Protein AF-A0A3M1RMJ5-F1 (afdb_monomer_lite)

Foldseek 3Di:
DPDPLVRVVVVVVVVCVVVPPDPVDDDDDPCPDPVNVQVVLVVVLVVVLVVLLVVQLVVCCVVVVDNVLSVLLQVLLVLLVVQQPVLLVVCLVPVLDDDVNHGDRQDLGSLLSVLSSVLSVLLSVLLVQLVVQLVVCVVVVDDSVVSLVVSLVVSVVVLVVVLVVLLVVLVVLCVDSVNVSSSSSNNRSSVRSSVCSSPVSSVVCCVVCVVVRVPVPD

Secondary structure (DSSP, 8-state):
----HHHHHHHHHHHHHHH---TT------S-SHHHHHHHHHHHHHHHHHHHHHHHHHHHHHHHT-SHHHHHHHTHHHHHHHHHHHHHHHHHHHH-PPBTTB-------HHHHHHHHHHHHHHHHHHHHHHHHHHHHHHTT--HHHHHHHHHHHHHHHHHHHHHHHHHHHHHHTTSTTTHHHHHHHHHHHHHHHHHHHHHHHHHHHHHHHHHHSTT--

Sequence (218 aa):
VGISPVNIILKLILSVKKEKPPKNIKVVWNGEGEWKITLDVFRDLGIGFAGALAGIYLLLVIETSSFIMPLIIMISIPFTLIGILPGFFILNLIANKPVSGYDNPVFFSATAMIGMIALSGIVVRNAIILIDFIRNSIKEGKELRIALLESGAVRFRPILLTAGTSLLGNVVITLDPIFSGLAWSIIFGIFASTIFTMLFIPIVFNLIYGEKSVKTEK

Radius of gyration: 23.18 Å; chains: 1; bounding box: 59×32×79 Å

Structure (mmCIF, N/CA/C/O backbone):
data_AF-A0A3M1RMJ5-F1
#
_entry.id   AF-A0A3M1RMJ5-F1
#
loop_
_atom_site.group_PDB
_atom_site.id
_atom_site.type_symbol
_atom_site.label_atom_id
_atom_site.label_alt_id
_atom_site.label_comp_id
_atom_site.label_asym_id
_atom_site.label_entity_id
_atom_site.label_seq_id
_atom_site.pdbx_PDB_ins_code
_atom_site.Cartn_x
_atom_site.Cartn_y
_atom_site.Cartn_z
_atom_site.occupancy
_atom_site.B_iso_or_equiv
_atom_site.auth_seq_id
_atom_site.auth_comp_id
_atom_site.auth_asym_id
_atom_site.auth_atom_id
_atom_site.pdbx_PDB_model_num
ATOM 1 N N . VAL A 1 1 ? 19.860 5.597 -25.281 1.00 40.41 1 VAL A N 1
ATOM 2 C CA . VAL A 1 1 ? 18.672 4.938 -25.884 1.00 40.41 1 VAL A CA 1
ATOM 3 C C . VAL A 1 1 ? 17.676 4.686 -24.762 1.00 40.41 1 VAL A C 1
ATOM 5 O O . VAL A 1 1 ? 17.949 3.836 -23.934 1.00 40.41 1 VAL A O 1
ATOM 8 N N . GLY A 1 2 ? 16.599 5.474 -24.678 1.00 53.34 2 GLY A N 1
ATOM 9 C CA . GLY A 1 2 ? 15.579 5.398 -23.611 1.00 53.34 2 GLY A CA 1
ATOM 10 C C . GLY A 1 2 ? 14.203 4.947 -24.116 1.00 53.34 2 GLY A C 1
ATOM 11 O O . GLY A 1 2 ? 13.179 5.230 -23.504 1.00 53.34 2 GLY A O 1
ATOM 12 N N . ILE A 1 3 ? 14.158 4.303 -25.285 1.00 60.19 3 ILE A N 1
ATOM 13 C CA . ILE A 1 3 ? 12.909 3.848 -25.897 1.00 60.19 3 ILE A CA 1
ATOM 14 C C . ILE A 1 3 ? 12.606 2.458 -25.338 1.00 60.19 3 ILE A C 1
ATOM 16 O O . ILE A 1 3 ? 13.437 1.560 -25.461 1.00 60.19 3 ILE A O 1
ATOM 20 N N . SER A 1 4 ? 11.430 2.278 -24.731 1.00 65.75 4 SER A N 1
ATOM 21 C CA . SER A 1 4 ? 11.026 0.975 -24.196 1.00 65.75 4 SER A CA 1
ATOM 22 C C . SER A 1 4 ? 11.034 -0.099 -25.300 1.00 65.75 4 SER A C 1
ATOM 24 O O . SER A 1 4 ? 10.686 0.205 -26.450 1.00 65.75 4 SER A O 1
ATOM 26 N N . PRO A 1 5 ? 11.377 -1.365 -24.983 1.00 66.06 5 PRO A N 1
ATOM 27 C CA . PRO A 1 5 ? 11.366 -2.463 -25.957 1.00 66.06 5 PRO A CA 1
ATOM 28 C C . PRO A 1 5 ? 10.036 -2.571 -26.716 1.00 66.06 5 PRO A C 1
ATOM 30 O O . PRO A 1 5 ? 10.013 -2.829 -27.918 1.00 66.06 5 PRO A O 1
ATOM 33 N N . VAL A 1 6 ? 8.933 -2.264 -26.026 1.00 67.81 6 VAL A N 1
ATOM 34 C CA . VAL A 1 6 ? 7.570 -2.193 -26.572 1.00 67.81 6 VAL A CA 1
ATOM 35 C C . V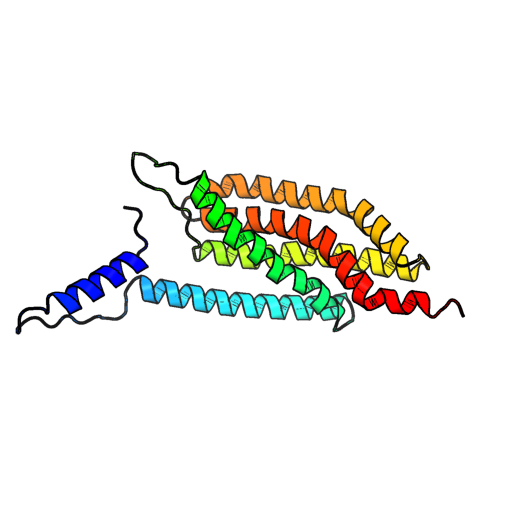AL A 1 6 ? 7.487 -1.243 -27.761 1.00 67.81 6 VAL A C 1
ATOM 37 O O . VAL A 1 6 ? 7.017 -1.615 -28.836 1.00 67.81 6 VAL A O 1
ATOM 40 N N . ASN A 1 7 ? 7.981 -0.019 -27.584 1.00 70.75 7 ASN A N 1
ATOM 41 C CA . ASN A 1 7 ? 7.897 1.029 -28.592 1.00 70.75 7 ASN A CA 1
ATOM 42 C C . ASN A 1 7 ? 8.772 0.703 -29.807 1.00 70.75 7 ASN A C 1
ATOM 44 O O . ASN A 1 7 ? 8.387 1.010 -30.935 1.00 70.75 7 ASN A O 1
ATOM 48 N N . ILE A 1 8 ? 9.919 0.047 -29.600 1.00 75.69 8 ILE A N 1
ATOM 49 C CA . ILE A 1 8 ? 10.798 -0.394 -30.691 1.00 75.69 8 ILE A CA 1
ATOM 50 C C . ILE A 1 8 ? 10.123 -1.502 -31.498 1.00 75.69 8 ILE A C 1
ATOM 52 O O . ILE A 1 8 ? 10.036 -1.386 -32.718 1.00 75.69 8 ILE A O 1
ATOM 56 N N . ILE A 1 9 ? 9.600 -2.536 -30.835 1.00 74.38 9 ILE A N 1
ATOM 57 C CA . ILE A 1 9 ? 8.933 -3.665 -31.498 1.00 74.38 9 ILE A CA 1
ATOM 58 C C . ILE A 1 9 ? 7.708 -3.182 -32.275 1.00 74.38 9 ILE A C 1
ATOM 60 O O . ILE A 1 9 ? 7.548 -3.532 -33.444 1.00 74.38 9 ILE A O 1
ATOM 64 N N . LEU A 1 10 ? 6.885 -2.315 -31.677 1.00 75.81 10 LEU A N 1
ATOM 65 C CA . LEU A 1 10 ? 5.719 -1.740 -32.346 1.00 75.81 10 LEU A CA 1
ATOM 66 C C . LEU A 1 10 ? 6.130 -0.944 -33.592 1.00 75.81 10 LEU A C 1
ATOM 68 O O . LEU A 1 10 ? 5.548 -1.119 -34.663 1.00 75.81 10 LEU A O 1
ATOM 72 N N . LYS A 1 11 ? 7.170 -0.108 -33.477 1.00 78.62 11 LYS A N 1
ATOM 73 C CA . LYS A 1 11 ? 7.697 0.678 -34.597 1.00 78.62 11 LYS A CA 1
ATOM 74 C C . LYS A 1 11 ? 8.234 -0.226 -35.708 1.00 78.62 11 LYS A C 1
ATOM 76 O O . LYS A 1 11 ? 7.976 0.045 -36.874 1.00 78.62 11 LYS A O 1
ATOM 81 N N . LEU A 1 12 ? 8.909 -1.319 -35.360 1.00 76.81 12 LEU A N 1
ATOM 82 C CA . LEU A 1 12 ? 9.485 -2.271 -36.312 1.00 76.81 12 LEU A CA 1
ATOM 83 C C . LEU A 1 12 ? 8.394 -3.070 -37.046 1.00 76.81 12 LEU A C 1
ATOM 85 O O . LEU A 1 12 ? 8.441 -3.182 -38.270 1.00 76.81 12 LEU A O 1
ATOM 89 N N . ILE A 1 13 ? 7.354 -3.525 -36.337 1.00 77.19 13 ILE A N 1
ATOM 90 C CA . ILE A 1 13 ? 6.167 -4.162 -36.935 1.00 77.19 13 ILE A CA 1
ATOM 91 C C . ILE A 1 13 ? 5.464 -3.200 -37.900 1.00 77.19 13 ILE A C 1
ATOM 93 O O . ILE A 1 13 ? 5.114 -3.583 -39.020 1.00 77.19 13 ILE A O 1
ATOM 97 N N . LEU A 1 14 ? 5.263 -1.947 -37.484 1.00 78.06 14 LEU A N 1
ATOM 98 C CA . LEU A 1 14 ? 4.610 -0.929 -38.305 1.00 78.06 14 LEU A CA 1
ATOM 99 C C . LEU A 1 14 ? 5.429 -0.594 -39.557 1.00 78.06 14 LEU A C 1
ATOM 101 O O . LEU A 1 14 ? 4.853 -0.507 -40.642 1.00 78.06 14 LEU A O 1
ATOM 105 N N . SER A 1 15 ? 6.752 -0.470 -39.437 1.00 76.69 15 SER A N 1
ATOM 106 C CA . SER A 1 15 ? 7.643 -0.229 -40.577 1.00 76.69 15 SER A CA 1
ATOM 107 C C . SER A 1 15 ? 7.631 -1.390 -41.573 1.00 76.69 15 SER A C 1
ATOM 109 O O . SER A 1 15 ? 7.434 -1.162 -42.763 1.00 76.69 15 SER A O 1
ATOM 111 N N . VAL A 1 16 ? 7.726 -2.641 -41.106 1.00 78.81 16 VAL A N 1
ATOM 112 C CA . VAL A 1 16 ? 7.674 -3.835 -41.975 1.00 78.81 16 VAL A CA 1
ATOM 113 C C . VAL A 1 16 ? 6.323 -3.954 -42.692 1.00 78.81 16 VAL A C 1
ATOM 115 O O . VAL A 1 16 ? 6.268 -4.309 -43.871 1.00 78.81 16 VAL A O 1
ATOM 118 N N . LYS A 1 17 ? 5.220 -3.616 -42.012 1.00 76.50 17 LYS A N 1
ATOM 119 C CA . LYS A 1 17 ? 3.877 -3.609 -42.614 1.00 76.50 17 LYS A CA 1
ATOM 120 C C . LYS A 1 17 ? 3.719 -2.508 -43.670 1.00 76.50 17 LYS A C 1
ATOM 122 O O . LYS A 1 17 ? 2.974 -2.703 -44.631 1.00 76.50 17 LYS A O 1
ATOM 127 N N . LYS A 1 18 ? 4.399 -1.372 -43.491 1.00 79.44 18 LYS A N 1
ATOM 128 C CA . LYS A 1 18 ? 4.322 -0.206 -44.379 1.00 79.44 18 LYS A CA 1
ATOM 129 C C . LYS A 1 18 ? 5.196 -0.353 -45.624 1.00 79.44 18 LYS A C 1
ATOM 131 O O . LYS A 1 18 ? 4.719 -0.058 -46.713 1.00 79.44 18 LYS A O 1
ATOM 136 N N . GLU A 1 19 ? 6.430 -0.831 -45.480 1.00 77.94 19 GLU A N 1
ATOM 137 C CA . GLU A 1 19 ? 7.378 -0.920 -46.600 1.00 77.94 19 GLU A CA 1
ATOM 138 C C . GLU A 1 19 ? 7.245 -2.204 -47.425 1.00 77.94 19 GLU A C 1
ATOM 140 O O . GLU A 1 19 ? 7.722 -2.212 -48.550 1.00 77.94 19 GLU A O 1
ATOM 145 N N . LYS A 1 20 ? 6.531 -3.227 -46.916 1.00 69.69 20 LYS A N 1
ATOM 146 C CA . LYS A 1 20 ? 6.339 -4.570 -47.505 1.00 69.69 20 LYS A CA 1
ATOM 147 C C . LYS A 1 20 ? 7.656 -5.187 -48.016 1.00 69.69 20 LYS A C 1
ATOM 149 O O . LYS A 1 20 ? 8.159 -4.790 -49.063 1.00 69.69 20 LYS A O 1
ATOM 154 N N . PRO A 1 21 ? 8.197 -6.219 -47.345 1.00 73.00 21 PRO A N 1
ATOM 155 C CA . PRO A 1 21 ? 9.466 -6.809 -47.758 1.00 73.00 21 PRO A CA 1
ATOM 156 C C . PRO A 1 21 ? 9.419 -7.277 -49.227 1.00 73.00 21 PRO A C 1
ATOM 158 O O . PRO A 1 21 ? 8.355 -7.690 -49.709 1.00 73.00 21 PRO A O 1
ATOM 161 N N . PRO A 1 22 ? 10.550 -7.207 -49.957 1.00 79.25 22 PRO A N 1
ATOM 162 C CA . PRO A 1 22 ? 10.617 -7.648 -51.347 1.00 79.25 22 PRO A CA 1
ATOM 163 C C . PRO A 1 22 ? 10.136 -9.099 -51.463 1.00 79.25 22 PRO A C 1
ATOM 165 O O . PRO A 1 22 ? 10.335 -9.894 -50.548 1.00 79.25 22 PRO A O 1
ATOM 168 N N . LYS A 1 23 ? 9.508 -9.454 -52.594 1.00 73.88 23 LYS A N 1
ATOM 169 C CA . LYS A 1 23 ? 8.722 -10.698 -52.775 1.00 73.88 23 LYS A CA 1
ATOM 170 C C . LYS A 1 23 ? 9.446 -12.011 -52.409 1.00 73.88 23 LYS A C 1
ATOM 172 O O . LYS A 1 23 ? 8.770 -13.006 -52.167 1.00 73.88 23 LYS A O 1
ATOM 177 N N . ASN A 1 24 ? 10.779 -12.007 -52.326 1.00 80.94 24 ASN A N 1
ATOM 178 C CA . ASN A 1 24 ? 11.602 -13.167 -51.967 1.00 80.94 24 ASN A CA 1
ATOM 179 C C . ASN A 1 24 ? 11.980 -13.248 -50.474 1.00 80.94 24 ASN A C 1
ATOM 181 O O . ASN A 1 24 ? 12.615 -14.217 -50.070 1.00 80.94 24 ASN A O 1
ATOM 185 N N . ILE A 1 25 ? 11.606 -12.267 -49.646 1.00 77.62 25 ILE A N 1
ATOM 186 C CA . ILE A 1 25 ? 11.903 -12.241 -48.209 1.00 77.62 25 ILE A CA 1
ATOM 187 C C . ILE A 1 25 ? 10.600 -12.402 -47.426 1.00 77.62 25 ILE A C 1
ATOM 189 O O . ILE A 1 25 ? 9.711 -11.551 -47.475 1.00 77.62 25 ILE A O 1
ATOM 193 N N . LYS A 1 26 ? 10.498 -13.489 -46.657 1.00 72.75 26 LYS A N 1
ATOM 194 C CA . LYS A 1 26 ? 9.438 -13.675 -45.661 1.00 72.75 26 LYS A CA 1
ATOM 195 C C . LYS A 1 26 ? 9.975 -13.281 -44.291 1.00 72.75 26 LYS A C 1
ATOM 197 O O . LYS A 1 26 ? 10.908 -13.897 -43.791 1.00 72.75 26 LYS A O 1
ATOM 202 N N . VAL A 1 27 ? 9.365 -12.269 -43.683 1.00 73.56 27 VAL A N 1
ATOM 203 C CA . VAL A 1 27 ? 9.623 -11.920 -42.283 1.00 73.56 27 VAL A CA 1
ATOM 204 C C . VAL A 1 27 ? 8.805 -12.867 -41.413 1.00 73.56 27 VAL A C 1
ATOM 206 O O . VAL A 1 27 ? 7.575 -12.839 -41.457 1.00 73.56 27 VAL A O 1
ATOM 209 N N . VAL A 1 28 ? 9.488 -13.718 -40.650 1.00 72.06 28 VAL A N 1
ATOM 210 C CA . VAL A 1 28 ? 8.864 -14.624 -39.683 1.00 72.06 28 VAL A CA 1
ATOM 211 C C . VAL A 1 28 ? 9.110 -14.063 -38.288 1.00 72.06 28 VAL A C 1
ATOM 213 O O . VAL A 1 28 ? 10.250 -13.865 -37.875 1.00 72.06 28 VAL A O 1
ATOM 216 N N . TRP A 1 29 ? 8.028 -13.767 -37.574 1.00 70.94 29 TRP A N 1
ATOM 217 C CA . TRP A 1 29 ? 8.091 -13.348 -36.179 1.00 70.94 29 TRP A CA 1
ATOM 218 C C . TRP A 1 29 ? 8.070 -14.599 -35.307 1.00 70.94 29 TRP A C 1
ATOM 220 O O . TRP A 1 29 ? 7.007 -15.167 -35.076 1.00 70.94 29 TRP A O 1
ATOM 230 N N . ASN A 1 30 ? 9.232 -15.030 -34.815 1.00 65.19 30 ASN A N 1
ATOM 231 C CA . ASN A 1 30 ? 9.359 -16.280 -34.051 1.00 65.19 30 ASN A CA 1
ATOM 232 C C . ASN A 1 30 ? 8.731 -16.223 -32.642 1.00 65.19 30 ASN A C 1
ATOM 234 O O . ASN A 1 30 ? 8.795 -17.193 -31.900 1.00 65.19 30 ASN A O 1
ATOM 238 N N . GLY A 1 31 ? 8.108 -15.106 -32.247 1.00 58.91 31 GLY A N 1
ATOM 239 C CA . GLY A 1 31 ? 7.361 -14.996 -30.988 1.00 58.91 31 GLY A CA 1
ATOM 240 C C . GLY A 1 31 ? 8.209 -14.962 -29.708 1.00 58.91 31 GLY A C 1
ATOM 241 O O . GLY A 1 31 ? 7.664 -14.654 -28.658 1.00 58.91 31 GLY A O 1
ATOM 242 N N . GLU A 1 32 ? 9.518 -15.195 -29.781 1.00 60.03 32 GLU A N 1
ATOM 243 C CA . GLU A 1 32 ? 10.479 -15.181 -28.658 1.00 60.03 32 GLU A CA 1
ATOM 244 C C . GLU A 1 32 ? 11.028 -13.782 -28.323 1.00 60.03 32 GLU A C 1
ATOM 246 O O . GLU A 1 32 ? 12.072 -13.637 -27.697 1.00 60.03 32 GLU A O 1
ATOM 251 N N . GLY A 1 33 ? 10.358 -12.719 -28.768 1.00 70.12 33 GLY A N 1
ATOM 252 C CA . GLY A 1 33 ? 10.818 -11.363 -28.475 1.00 70.12 33 GLY A CA 1
ATOM 253 C C . GLY A 1 33 ? 10.759 -11.048 -26.976 1.00 70.12 33 GLY A C 1
ATOM 254 O O . GLY A 1 33 ? 9.836 -11.486 -26.287 1.00 70.12 33 GLY A O 1
ATOM 255 N N . GLU A 1 34 ? 11.666 -10.183 -26.514 1.00 71.00 34 GLU A N 1
ATOM 256 C CA . GLU A 1 34 ? 11.702 -9.579 -25.164 1.00 71.00 34 GLU A CA 1
ATOM 257 C C . GLU A 1 34 ? 10.320 -9.110 -24.662 1.00 71.00 34 GLU A C 1
ATOM 259 O O . GLU A 1 34 ? 10.017 -9.141 -23.470 1.00 71.00 34 GLU A O 1
ATOM 264 N N . TRP A 1 35 ? 9.434 -8.716 -25.583 1.00 71.50 35 TRP A N 1
ATOM 265 C CA . TRP A 1 35 ? 8.045 -8.360 -25.294 1.00 71.50 35 TRP A CA 1
ATOM 266 C C . TRP A 1 35 ? 7.201 -9.511 -24.742 1.00 71.50 35 TRP A C 1
ATOM 268 O O . TRP A 1 35 ? 6.494 -9.316 -23.757 1.00 71.50 35 TRP A O 1
ATOM 278 N N . LYS 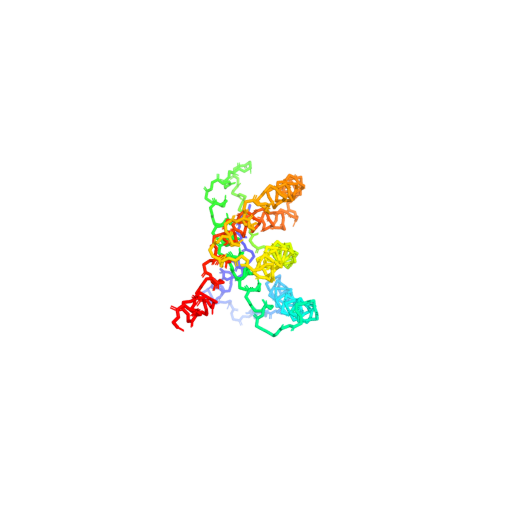A 1 36 ? 7.257 -10.702 -25.354 1.00 78.38 36 LYS A N 1
ATOM 279 C CA . LYS A 1 36 ? 6.484 -11.858 -24.885 1.00 78.38 36 LYS A CA 1
ATOM 280 C C . LYS A 1 36 ? 6.971 -12.284 -23.503 1.00 78.38 36 LYS A C 1
ATOM 282 O O . LYS A 1 36 ? 6.148 -12.472 -22.618 1.00 78.38 36 LYS A O 1
ATOM 287 N N . ILE A 1 37 ? 8.291 -12.327 -23.312 1.00 81.69 37 ILE A N 1
ATOM 288 C CA . ILE A 1 37 ? 8.921 -12.631 -22.021 1.00 81.69 37 ILE A CA 1
ATOM 289 C C . ILE A 1 37 ? 8.458 -11.628 -20.958 1.00 81.69 37 ILE A C 1
ATOM 291 O O . ILE A 1 37 ? 8.020 -12.026 -19.885 1.00 81.69 37 ILE A O 1
ATOM 295 N N . THR A 1 38 ? 8.474 -10.329 -21.274 1.00 81.00 38 THR A N 1
ATOM 296 C CA . THR A 1 38 ? 7.980 -9.289 -20.359 1.00 81.00 38 THR A CA 1
ATOM 297 C C . THR A 1 38 ? 6.506 -9.507 -20.010 1.00 81.00 38 THR A C 1
ATOM 299 O O . THR A 1 38 ? 6.148 -9.472 -18.837 1.00 81.00 38 THR A O 1
ATOM 302 N N . LEU A 1 39 ? 5.642 -9.761 -20.996 1.00 83.38 39 LEU A N 1
ATOM 303 C CA . LEU A 1 39 ? 4.218 -10.003 -20.746 1.00 83.38 39 LEU A CA 1
ATOM 304 C C . LEU A 1 39 ? 3.966 -11.262 -19.912 1.00 83.38 39 LEU A C 1
ATOM 306 O O . LEU A 1 39 ? 3.127 -11.224 -19.015 1.00 83.38 39 LEU A O 1
ATOM 310 N N . ASP A 1 40 ? 4.681 -12.352 -20.189 1.00 88.12 40 ASP A N 1
ATOM 311 C CA . ASP A 1 40 ? 4.568 -13.597 -19.431 1.00 88.12 40 ASP A CA 1
ATOM 312 C C . ASP A 1 40 ? 5.001 -13.372 -17.972 1.00 88.12 40 ASP A C 1
ATOM 314 O O . ASP A 1 40 ? 4.247 -13.704 -17.061 1.00 88.12 40 ASP A O 1
ATOM 318 N N . VAL A 1 41 ? 6.122 -12.680 -17.733 1.00 89.50 41 VAL A N 1
ATOM 319 C CA . VAL A 1 41 ? 6.573 -12.321 -16.375 1.00 89.50 41 VAL A CA 1
ATOM 320 C C . VAL A 1 41 ? 5.549 -11.445 -15.650 1.00 89.50 41 VAL A C 1
ATOM 322 O O . VAL A 1 41 ? 5.232 -11.698 -14.489 1.00 89.50 41 VAL A O 1
ATOM 325 N N . PHE A 1 42 ? 4.995 -10.426 -16.309 1.00 88.06 42 PHE A N 1
ATOM 326 C CA . PHE A 1 42 ? 3.972 -9.564 -15.706 1.00 88.06 42 PHE A CA 1
ATOM 327 C C . PHE A 1 42 ? 2.685 -10.332 -15.388 1.00 88.06 42 PHE A C 1
ATOM 329 O O . PHE A 1 42 ? 2.088 -10.115 -14.332 1.00 88.06 42 PHE A O 1
ATOM 336 N N . ARG A 1 43 ? 2.258 -11.242 -16.271 1.00 91.88 43 ARG A N 1
ATOM 337 C CA . ARG A 1 43 ? 1.103 -12.115 -16.030 1.00 91.88 43 ARG A CA 1
ATOM 338 C C . ARG A 1 43 ? 1.354 -13.006 -14.821 1.00 91.88 43 ARG A C 1
ATOM 340 O O . ARG A 1 43 ? 0.508 -13.067 -13.933 1.00 91.88 43 ARG A O 1
ATOM 347 N N . ASP A 1 44 ? 2.504 -13.662 -14.774 1.00 94.00 44 ASP A N 1
ATOM 348 C CA . ASP A 1 44 ? 2.833 -14.618 -13.722 1.00 94.00 44 ASP A CA 1
ATOM 349 C C . ASP A 1 44 ? 2.984 -13.906 -12.364 1.00 94.00 44 ASP A C 1
ATOM 351 O O . ASP A 1 44 ? 2.464 -14.382 -11.354 1.00 94.00 44 ASP A O 1
ATOM 355 N N . LEU A 1 45 ? 3.566 -12.699 -12.338 1.00 93.81 45 LEU A N 1
ATOM 356 C CA . LEU A 1 45 ? 3.583 -11.830 -11.154 1.00 93.81 45 LEU A CA 1
ATOM 357 C C . LEU A 1 45 ? 2.184 -11.344 -10.760 1.00 93.81 45 LEU A C 1
ATOM 359 O O . LEU A 1 45 ? 1.890 -11.245 -9.572 1.00 93.81 45 LEU A O 1
ATOM 363 N N . GLY A 1 46 ? 1.309 -11.058 -11.725 1.00 92.44 46 GLY A N 1
ATOM 364 C CA . GLY A 1 46 ? -0.085 -10.689 -11.468 1.00 92.44 46 GLY A CA 1
ATOM 365 C C . GLY A 1 46 ? -0.883 -11.829 -10.829 1.00 92.44 46 GLY A C 1
ATOM 366 O O . GLY A 1 46 ? -1.612 -11.610 -9.861 1.00 92.44 46 GLY A O 1
ATOM 367 N N . ILE A 1 47 ? -0.693 -13.059 -11.311 1.00 95.50 47 ILE A N 1
ATOM 368 C CA . ILE A 1 47 ? -1.266 -14.269 -10.704 1.00 95.50 47 ILE A CA 1
ATOM 369 C C . ILE A 1 47 ? -0.679 -14.479 -9.303 1.00 95.50 47 ILE A C 1
ATOM 371 O O . ILE A 1 47 ? -1.422 -14.736 -8.356 1.00 95.50 47 ILE A O 1
ATOM 375 N N . GLY A 1 48 ? 0.635 -14.297 -9.146 1.00 95.38 48 GLY A N 1
ATOM 376 C CA . GLY A 1 48 ? 1.305 -14.340 -7.848 1.00 95.38 48 GLY A CA 1
ATOM 377 C C . GLY A 1 48 ? 0.747 -13.311 -6.862 1.00 95.38 48 GLY A C 1
ATOM 378 O O . GLY A 1 48 ? 0.493 -13.641 -5.706 1.00 95.38 48 GLY A O 1
ATOM 379 N N . PHE A 1 49 ? 0.470 -12.087 -7.319 1.00 94.19 49 PHE A N 1
ATOM 380 C CA . PHE A 1 49 ? -0.162 -11.049 -6.509 1.00 94.19 49 PHE A CA 1
ATOM 381 C C . PHE A 1 49 ? -1.578 -11.443 -6.085 1.00 94.19 49 PHE A C 1
ATOM 383 O O . PHE A 1 49 ? -1.913 -11.308 -4.912 1.00 94.19 49 PHE A O 1
ATOM 390 N N . ALA A 1 50 ? -2.391 -12.000 -6.987 1.00 95.25 50 ALA A N 1
ATOM 391 C CA . ALA A 1 50 ? -3.714 -12.516 -6.634 1.00 95.25 50 ALA A CA 1
ATOM 392 C C . ALA A 1 50 ? -3.633 -13.642 -5.584 1.00 95.25 50 ALA A C 1
ATOM 394 O O . ALA A 1 50 ? -4.400 -13.646 -4.621 1.00 95.25 50 ALA A O 1
ATOM 395 N N . GLY A 1 51 ? -2.659 -14.549 -5.720 1.00 96.44 51 GLY A N 1
ATOM 396 C CA . GLY A 1 51 ? -2.369 -15.578 -4.719 1.00 96.44 51 GLY A CA 1
ATOM 397 C C . GLY A 1 51 ? -1.959 -14.989 -3.365 1.00 96.44 51 GLY A C 1
ATOM 398 O O . GLY A 1 51 ? -2.461 -15.421 -2.328 1.00 96.44 51 GLY A O 1
ATOM 399 N N . ALA A 1 52 ? -1.115 -13.953 -3.361 1.00 94.75 52 ALA A N 1
ATOM 400 C CA . ALA A 1 52 ? -0.724 -13.240 -2.147 1.00 94.75 52 ALA A CA 1
ATOM 401 C C . ALA A 1 52 ? -1.924 -12.557 -1.471 1.00 94.75 52 ALA A C 1
ATOM 403 O O . ALA A 1 52 ? -2.081 -12.667 -0.257 1.00 94.75 52 ALA A O 1
ATOM 404 N N . LEU A 1 53 ? -2.810 -11.913 -2.240 1.00 94.62 53 LEU A N 1
ATOM 405 C CA . LEU A 1 53 ? -4.042 -11.312 -1.721 1.00 94.62 53 LEU A CA 1
ATOM 406 C C . LEU A 1 53 ? -4.970 -12.356 -1.095 1.00 94.62 53 LEU A C 1
ATOM 408 O O . LEU A 1 53 ? -5.523 -12.109 -0.025 1.00 94.62 53 LEU A O 1
ATOM 412 N N . ALA A 1 54 ? -5.115 -13.523 -1.726 1.00 95.88 54 ALA A N 1
ATOM 413 C CA . ALA A 1 54 ? -5.892 -14.627 -1.172 1.00 95.88 54 ALA A CA 1
ATOM 414 C C . ALA A 1 54 ? -5.276 -15.152 0.136 1.00 95.88 54 ALA A C 1
ATOM 416 O O . ALA A 1 54 ? -5.988 -15.335 1.122 1.00 95.88 54 ALA A O 1
ATOM 417 N N . GLY A 1 55 ? -3.952 -15.328 0.181 1.00 95.69 55 GLY A N 1
ATOM 418 C CA . GLY A 1 55 ? -3.238 -15.728 1.396 1.00 95.69 55 GLY A CA 1
ATOM 419 C C . GLY A 1 55 ? -3.401 -14.715 2.532 1.00 95.69 55 GLY A C 1
ATOM 420 O O . GLY A 1 55 ? -3.731 -15.093 3.654 1.00 95.69 55 GLY A O 1
ATOM 421 N N . ILE A 1 56 ? -3.250 -13.422 2.233 1.00 94.88 56 ILE A N 1
ATOM 422 C CA . ILE A 1 56 ? -3.489 -12.332 3.186 1.00 94.88 56 ILE A CA 1
ATOM 423 C C . ILE A 1 56 ? -4.933 -12.367 3.694 1.00 94.88 56 ILE A C 1
ATOM 425 O O . ILE A 1 56 ? -5.146 -12.288 4.901 1.00 94.88 56 ILE A O 1
ATOM 429 N N . TYR A 1 57 ? -5.921 -12.516 2.808 1.00 95.06 57 TYR A N 1
ATOM 430 C CA . TYR A 1 57 ? -7.327 -12.603 3.200 1.00 95.06 57 TYR A CA 1
ATOM 431 C C . TYR A 1 57 ? -7.568 -13.749 4.186 1.00 95.06 57 TYR A C 1
ATOM 433 O O . TYR A 1 57 ? -8.160 -13.528 5.238 1.00 95.06 57 TYR A O 1
ATOM 441 N N . LEU A 1 58 ? -7.065 -14.952 3.888 1.00 95.81 58 LEU A N 1
ATOM 442 C CA . LEU A 1 58 ? -7.214 -16.117 4.764 1.00 95.81 58 LEU A CA 1
ATOM 443 C C . LEU A 1 58 ? -6.579 -15.886 6.139 1.00 95.81 58 LEU A C 1
ATOM 445 O O . LEU A 1 58 ? -7.216 -16.154 7.156 1.00 95.81 58 LEU A O 1
ATOM 449 N N . LEU A 1 59 ? -5.361 -15.337 6.179 1.00 95.00 59 LEU A N 1
ATOM 450 C CA . LEU A 1 59 ? -4.694 -14.998 7.438 1.00 95.00 59 LEU A CA 1
ATOM 451 C C . LEU A 1 59 ? -5.502 -13.976 8.247 1.00 95.00 59 LEU A C 1
ATOM 453 O O . LEU A 1 59 ? -5.678 -14.141 9.450 1.00 95.00 59 LEU A O 1
ATOM 457 N N . LEU A 1 60 ? -6.044 -12.950 7.589 1.00 94.31 60 LEU A N 1
ATOM 458 C CA . LEU A 1 60 ? -6.864 -11.932 8.242 1.00 94.31 60 LEU A CA 1
ATOM 459 C C . LEU A 1 60 ? -8.203 -12.481 8.742 1.00 94.31 60 LEU A C 1
ATOM 461 O O . LEU A 1 60 ? -8.676 -12.041 9.788 1.00 94.31 60 LEU A O 1
ATOM 465 N N . VAL A 1 61 ? -8.835 -13.413 8.023 1.00 94.69 61 VAL A N 1
ATOM 466 C CA . VAL A 1 61 ? -10.069 -14.073 8.484 1.00 94.69 61 VAL A CA 1
ATOM 467 C C . VAL A 1 61 ? -9.802 -14.831 9.783 1.00 94.69 61 VAL A C 1
ATOM 469 O O . VAL A 1 61 ? -10.588 -14.709 10.723 1.00 94.69 61 VAL A O 1
ATOM 472 N N . ILE A 1 62 ? -8.683 -15.561 9.850 1.00 94.12 62 ILE A N 1
ATOM 473 C CA . ILE A 1 62 ? -8.265 -16.302 11.047 1.00 94.12 62 ILE A CA 1
ATOM 474 C C . ILE A 1 62 ? -7.996 -15.333 12.204 1.00 94.12 62 ILE A C 1
ATOM 476 O O . ILE A 1 62 ? -8.554 -15.503 13.285 1.00 94.12 62 ILE A O 1
ATOM 480 N N . GLU A 1 63 ? -7.214 -14.280 11.960 1.00 90.62 63 GLU A N 1
ATOM 481 C CA . GLU A 1 63 ? -6.823 -13.306 12.985 1.00 90.62 63 GLU A CA 1
ATOM 482 C C . GLU A 1 63 ? -8.022 -12.509 13.521 1.00 90.62 63 GLU A C 1
ATOM 484 O O . GLU A 1 63 ? -8.253 -12.400 14.723 1.00 90.62 63 GLU A O 1
ATOM 489 N N . THR A 1 64 ? -8.842 -11.959 12.624 1.00 87.69 64 THR A N 1
ATOM 490 C CA . THR A 1 64 ? -9.941 -11.065 13.016 1.00 87.69 64 THR A CA 1
ATOM 491 C C . THR A 1 64 ? -11.203 -11.811 13.453 1.00 87.69 64 THR A C 1
ATOM 493 O O . THR A 1 64 ? -12.106 -11.175 14.020 1.00 87.69 64 THR A O 1
ATOM 496 N N . SER A 1 65 ? -11.266 -13.129 13.206 1.00 89.00 65 SER A N 1
ATOM 497 C CA . SER A 1 65 ? -12.440 -13.994 13.397 1.00 89.00 65 SER A CA 1
ATOM 498 C C . SER A 1 65 ? -13.706 -13.430 12.730 1.00 89.00 65 SER A C 1
ATOM 500 O O . SER A 1 65 ? -14.807 -13.496 13.276 1.00 89.00 65 SER A O 1
ATOM 502 N N . SER A 1 66 ? -13.550 -12.795 11.565 1.00 88.25 66 SER A N 1
ATOM 503 C CA . SER A 1 66 ? -14.622 -12.127 10.820 1.00 88.25 66 SER A CA 1
ATOM 504 C C . SER A 1 66 ? -14.336 -12.162 9.321 1.00 88.25 66 SER A C 1
ATOM 506 O O . SER A 1 66 ? -13.189 -12.060 8.906 1.00 88.25 66 SER A O 1
ATOM 508 N N . PHE A 1 67 ? -15.381 -12.257 8.495 1.00 89.19 67 PHE A N 1
ATOM 509 C CA . PHE A 1 67 ? -15.255 -12.230 7.030 1.00 89.19 67 PHE A CA 1
ATOM 510 C C . PHE A 1 67 ? -15.286 -10.813 6.442 1.00 89.19 67 PHE A C 1
ATOM 512 O O . PHE A 1 67 ? -14.764 -10.586 5.352 1.00 89.19 67 PHE A O 1
ATOM 519 N N . ILE A 1 68 ? -15.875 -9.852 7.164 1.00 88.56 68 ILE A N 1
ATOM 520 C CA . ILE A 1 68 ? -16.029 -8.460 6.707 1.00 88.56 68 ILE A CA 1
ATOM 521 C C . ILE A 1 68 ? -14.793 -7.633 7.071 1.00 88.56 68 ILE A C 1
ATOM 523 O O . ILE A 1 68 ? -14.352 -6.794 6.288 1.00 88.56 68 ILE A O 1
ATOM 527 N N . MET A 1 69 ? -14.200 -7.884 8.242 1.00 87.06 69 MET A N 1
ATOM 528 C CA . MET A 1 69 ? -13.035 -7.126 8.710 1.00 87.06 69 MET A CA 1
ATOM 529 C C . MET A 1 69 ? -11.830 -7.199 7.763 1.00 87.06 69 MET A C 1
ATOM 531 O O . MET A 1 69 ? -11.266 -6.149 7.448 1.00 87.06 69 MET A O 1
ATOM 535 N N . PRO A 1 70 ? -11.466 -8.387 7.248 1.00 90.69 70 PRO A N 1
ATOM 536 C CA . PRO A 1 70 ? -10.402 -8.533 6.265 1.00 90.69 70 PRO A CA 1
ATOM 537 C C . PRO A 1 70 ? -10.646 -7.704 5.008 1.00 90.69 70 PRO A C 1
ATOM 539 O O . PRO A 1 70 ? -9.720 -7.077 4.506 1.00 90.69 70 PRO A O 1
ATOM 542 N N . LEU A 1 71 ? -11.893 -7.630 4.531 1.00 90.31 71 LEU A N 1
ATOM 543 C CA . LEU A 1 71 ? -12.235 -6.825 3.358 1.00 90.31 71 LEU A CA 1
ATOM 544 C C . LEU A 1 71 ? -12.012 -5.332 3.619 1.00 90.31 71 LEU A C 1
ATOM 546 O O . LEU A 1 71 ? -11.430 -4.655 2.777 1.00 90.31 71 LEU A O 1
ATOM 550 N N . ILE A 1 72 ? -12.395 -4.833 4.800 1.00 88.31 72 ILE A N 1
ATOM 551 C CA . ILE A 1 72 ? -12.151 -3.435 5.194 1.00 88.31 72 ILE A CA 1
ATOM 552 C C . ILE A 1 72 ? -10.645 -3.137 5.229 1.00 88.31 72 ILE A C 1
ATOM 554 O O . ILE A 1 72 ? -10.212 -2.096 4.743 1.00 88.31 72 ILE A O 1
ATOM 558 N N . ILE A 1 73 ? -9.838 -4.061 5.757 1.00 90.25 73 ILE A N 1
ATOM 559 C CA . ILE A 1 73 ? -8.372 -3.942 5.790 1.00 90.25 73 ILE A CA 1
ATOM 560 C C . ILE A 1 73 ? -7.787 -3.940 4.368 1.00 90.25 73 ILE A C 1
ATOM 562 O O . ILE A 1 73 ? -6.915 -3.133 4.0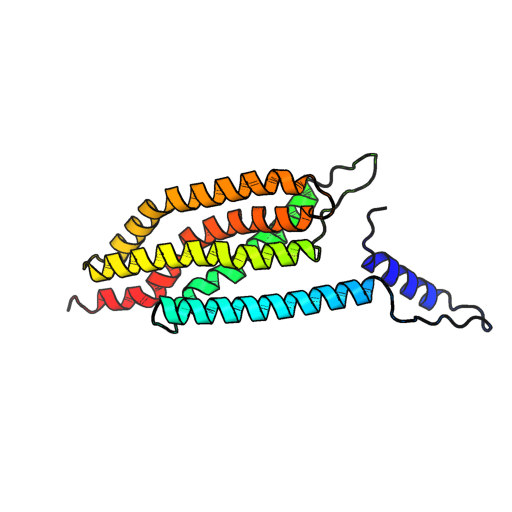48 1.00 90.25 73 ILE A O 1
ATOM 566 N N . MET A 1 74 ? -8.271 -4.828 3.498 1.00 90.62 74 MET A N 1
ATOM 567 C CA . MET A 1 74 ? -7.760 -4.998 2.136 1.00 90.62 74 MET A CA 1
ATOM 568 C C . MET A 1 74 ? -8.130 -3.853 1.193 1.00 90.62 74 MET A C 1
ATOM 570 O O . MET A 1 74 ? -7.429 -3.657 0.203 1.00 90.62 74 MET A O 1
ATOM 574 N N . ILE A 1 75 ? -9.155 -3.054 1.506 1.00 87.38 75 ILE A N 1
ATOM 575 C CA . ILE A 1 75 ? -9.472 -1.817 0.774 1.00 87.38 75 ILE A CA 1
ATOM 576 C C . ILE A 1 75 ? -8.274 -0.849 0.757 1.00 87.38 75 ILE A C 1
ATOM 578 O O . ILE A 1 75 ? -8.097 -0.107 -0.209 1.00 87.38 75 ILE A O 1
ATOM 582 N N . SER A 1 76 ? -7.390 -0.908 1.757 1.00 85.81 76 SER A N 1
ATOM 583 C CA . SER A 1 76 ? -6.146 -0.131 1.770 1.00 85.81 76 SER A CA 1
ATOM 584 C C . SER A 1 76 ? -5.168 -0.518 0.652 1.00 85.81 76 SER A C 1
ATOM 586 O O . SER A 1 76 ? -4.343 0.306 0.260 1.00 85.81 76 SER A O 1
ATOM 588 N N . ILE A 1 77 ? -5.253 -1.736 0.099 1.00 90.62 77 ILE A N 1
ATOM 589 C CA . ILE A 1 77 ? -4.335 -2.223 -0.942 1.00 90.62 77 ILE A CA 1
ATOM 590 C C . ILE A 1 77 ? -4.574 -1.507 -2.284 1.00 90.62 77 ILE A C 1
ATOM 592 O O . ILE A 1 77 ? -3.612 -0.954 -2.816 1.00 90.62 77 ILE A O 1
ATOM 596 N N . PRO A 1 78 ? -5.801 -1.409 -2.834 1.00 87.31 78 PRO A N 1
ATOM 597 C CA . PRO A 1 78 ? -6.065 -0.575 -4.008 1.00 87.31 78 PRO A CA 1
ATOM 598 C C . PRO A 1 78 ? -5.617 0.885 -3.857 1.00 87.31 78 PRO A C 1
ATOM 600 O O . PRO A 1 78 ? -5.125 1.471 -4.819 1.00 87.31 78 PRO A O 1
ATOM 603 N N . PHE A 1 79 ? -5.700 1.472 -2.656 1.00 85.50 79 PHE A N 1
ATOM 604 C CA . PHE A 1 79 ? -5.202 2.836 -2.425 1.00 85.50 79 PHE A CA 1
ATOM 605 C C . PHE A 1 79 ? -3.690 2.968 -2.611 1.00 85.50 79 PHE A C 1
ATOM 607 O O . PHE A 1 79 ? -3.208 4.036 -2.985 1.00 85.50 79 PHE A O 1
ATOM 614 N N . THR A 1 80 ? -2.932 1.885 -2.431 1.00 86.50 80 THR A N 1
ATOM 615 C CA . THR A 1 80 ? -1.498 1.889 -2.740 1.00 86.50 80 THR A CA 1
ATOM 616 C C . THR A 1 80 ? -1.232 2.110 -4.226 1.00 86.50 80 THR A C 1
ATOM 618 O O . THR A 1 80 ? -0.313 2.850 -4.566 1.00 86.50 80 THR A O 1
ATOM 621 N N . LEU A 1 81 ? -2.067 1.556 -5.115 1.00 86.50 81 LEU A N 1
ATOM 622 C CA . LEU A 1 81 ? -1.942 1.739 -6.565 1.00 86.50 81 LEU A CA 1
ATOM 623 C C . LEU A 1 81 ? -2.131 3.205 -6.955 1.00 86.50 81 LEU A C 1
ATOM 625 O O . LEU A 1 81 ? -1.402 3.717 -7.803 1.00 86.50 81 LEU A O 1
ATOM 629 N N . ILE A 1 82 ? -3.067 3.883 -6.286 1.00 86.00 82 ILE A N 1
ATOM 630 C CA . ILE A 1 82 ? -3.327 5.319 -6.454 1.00 86.00 82 ILE A CA 1
ATOM 631 C C . ILE A 1 82 ? -2.121 6.154 -5.996 1.00 86.00 82 ILE A C 1
ATOM 633 O O . ILE A 1 82 ? -1.922 7.259 -6.483 1.00 86.00 82 ILE A O 1
ATOM 637 N N . GLY A 1 83 ? -1.274 5.629 -5.111 1.00 84.75 83 GLY A N 1
ATOM 638 C CA . GLY A 1 83 ? 0.015 6.235 -4.777 1.00 84.75 83 GLY A CA 1
ATOM 639 C C . GLY A 1 83 ? 1.120 5.928 -5.782 1.00 84.75 83 GLY A C 1
ATOM 640 O O . GLY A 1 83 ? 1.829 6.825 -6.231 1.00 84.75 83 GLY A O 1
ATOM 641 N N . ILE A 1 84 ? 1.272 4.650 -6.136 1.00 88.62 84 ILE A N 1
ATOM 642 C CA . ILE A 1 84 ? 2.386 4.156 -6.949 1.00 88.62 84 ILE A CA 1
ATOM 643 C C . ILE A 1 84 ? 2.306 4.695 -8.376 1.00 88.62 84 ILE A C 1
ATOM 645 O O . ILE A 1 84 ? 3.286 5.249 -8.863 1.00 88.62 84 ILE A O 1
ATOM 649 N N . LEU A 1 85 ? 1.163 4.554 -9.057 1.00 87.81 85 LEU A N 1
ATOM 650 C CA . LEU A 1 85 ? 1.071 4.895 -10.482 1.00 87.81 85 LEU A CA 1
ATOM 651 C C . LEU A 1 85 ? 1.314 6.396 -10.736 1.00 87.81 85 LEU A C 1
ATOM 653 O O . LEU A 1 85 ? 2.174 6.720 -11.560 1.00 87.81 85 LEU A O 1
ATOM 657 N N . PRO A 1 86 ? 0.668 7.332 -10.007 1.00 85.06 86 PRO A N 1
ATOM 658 C CA . PRO A 1 86 ? 0.986 8.753 -10.119 1.00 85.06 86 PRO A CA 1
ATOM 659 C C . PRO A 1 86 ? 2.371 9.085 -9.568 1.00 85.06 86 PRO A C 1
ATOM 661 O O . PRO A 1 86 ? 3.022 9.977 -10.098 1.00 85.06 86 PRO A O 1
ATOM 664 N N . GLY A 1 87 ? 2.853 8.366 -8.549 1.00 84.12 87 GLY A N 1
ATOM 665 C CA . GLY A 1 87 ? 4.201 8.539 -8.009 1.00 84.12 87 GLY A CA 1
ATOM 666 C C . GLY A 1 87 ? 5.280 8.308 -9.065 1.00 84.12 87 GLY A C 1
ATOM 667 O O . GLY A 1 87 ? 6.142 9.159 -9.259 1.00 84.12 87 GLY A O 1
ATOM 668 N N . PHE A 1 88 ? 5.177 7.219 -9.831 1.00 83.38 88 PHE A N 1
ATOM 669 C CA . PHE A 1 88 ? 6.060 6.962 -10.973 1.00 83.38 88 PHE A CA 1
ATOM 670 C C . PHE A 1 88 ? 5.913 8.019 -12.066 1.00 83.38 88 PHE A C 1
ATOM 672 O O . PHE A 1 88 ? 6.911 8.430 -12.654 1.00 83.38 88 PHE A O 1
ATOM 679 N N . PHE A 1 89 ? 4.695 8.483 -12.342 1.00 82.12 89 PHE A N 1
ATOM 680 C CA . PHE A 1 89 ? 4.471 9.538 -13.328 1.00 82.12 89 PHE A CA 1
ATOM 681 C C . PHE A 1 89 ? 5.135 10.861 -12.912 1.00 82.12 89 PHE A C 1
ATOM 683 O O . PHE A 1 89 ? 5.900 11.436 -13.681 1.00 82.12 89 PHE A O 1
ATOM 690 N N . ILE A 1 90 ? 4.915 11.305 -11.673 1.00 82.44 90 ILE A N 1
ATOM 691 C CA . ILE A 1 90 ? 5.512 12.518 -11.096 1.00 82.44 90 ILE A CA 1
ATOM 692 C C . ILE A 1 90 ? 7.032 12.383 -11.012 1.00 82.44 90 ILE A C 1
ATOM 694 O O . ILE A 1 90 ? 7.754 13.325 -11.331 1.00 82.44 90 ILE A O 1
ATOM 698 N N . LEU A 1 91 ? 7.535 11.209 -10.633 1.00 81.25 91 LEU A N 1
ATOM 699 C CA . LEU A 1 91 ? 8.965 10.954 -10.607 1.00 81.25 91 LEU A CA 1
ATOM 700 C C . LEU A 1 91 ? 9.573 11.075 -12.000 1.00 81.25 91 LEU A C 1
ATOM 702 O O . LEU A 1 91 ? 10.597 11.726 -12.153 1.00 81.25 91 LEU A O 1
ATOM 706 N N . ASN A 1 92 ? 8.932 10.522 -13.026 1.00 75.19 92 ASN A N 1
ATOM 707 C CA . ASN A 1 92 ? 9.381 10.722 -14.398 1.00 75.19 92 ASN A CA 1
ATOM 708 C C . ASN A 1 92 ? 9.260 12.195 -14.829 1.00 75.19 92 ASN A C 1
ATOM 710 O O . ASN A 1 92 ? 10.077 12.661 -15.607 1.00 75.19 92 ASN A O 1
ATOM 714 N N . LEU A 1 93 ? 8.316 12.981 -14.312 1.00 73.38 93 LEU A N 1
ATOM 715 C CA . LEU A 1 93 ? 8.267 14.418 -14.613 1.00 73.38 93 LEU A CA 1
ATOM 716 C C . LEU A 1 93 ? 9.403 15.221 -13.956 1.00 73.38 93 LEU A C 1
ATOM 718 O O . LEU A 1 93 ? 9.922 16.148 -14.569 1.00 73.38 93 LEU A O 1
ATOM 722 N N . ILE A 1 94 ? 9.789 14.888 -12.722 1.00 70.69 94 ILE A N 1
ATOM 723 C CA . ILE A 1 94 ? 10.737 15.683 -11.916 1.00 70.69 94 ILE A CA 1
ATOM 724 C C . ILE A 1 94 ? 12.178 15.158 -12.026 1.00 70.69 94 ILE A C 1
ATOM 726 O O . ILE A 1 94 ? 13.139 15.929 -12.011 1.00 70.69 94 ILE A O 1
ATOM 730 N N . ALA A 1 95 ? 12.335 13.839 -12.109 1.00 65.44 95 ALA A N 1
ATOM 731 C CA . ALA A 1 95 ? 13.606 13.126 -12.032 1.00 65.44 95 ALA A CA 1
ATOM 732 C C . ALA A 1 95 ? 14.073 12.543 -13.374 1.00 65.44 95 ALA A C 1
ATOM 734 O O . ALA A 1 95 ? 15.120 11.897 -13.392 1.00 65.44 95 ALA A O 1
ATOM 735 N N . ASN A 1 96 ? 13.390 12.833 -14.495 1.00 62.03 96 ASN A N 1
ATOM 736 C CA . ASN A 1 96 ? 13.961 12.690 -15.845 1.00 62.03 96 ASN A CA 1
ATOM 737 C C . ASN A 1 96 ? 15.093 13.713 -16.051 1.00 62.03 96 ASN A C 1
ATOM 739 O O . ASN A 1 96 ? 15.027 14.609 -16.889 1.00 62.03 96 ASN A O 1
ATOM 743 N N . LYS A 1 97 ? 16.145 13.617 -15.238 1.00 55.97 97 LYS A N 1
ATOM 744 C CA . LYS A 1 97 ? 17.377 14.358 -15.454 1.00 55.97 97 LYS A CA 1
ATOM 745 C C . LYS A 1 97 ? 18.229 13.549 -16.426 1.00 55.97 97 LYS A C 1
ATOM 747 O O . LYS A 1 97 ? 18.515 12.385 -16.135 1.00 55.97 97 LYS A O 1
ATOM 752 N N . PRO A 1 98 ? 18.636 14.130 -17.564 1.00 55.81 98 PRO A N 1
ATOM 753 C CA . PRO A 1 98 ? 19.464 13.419 -18.514 1.00 55.81 98 PRO A CA 1
ATOM 754 C C . PRO A 1 98 ? 20.819 13.101 -17.878 1.00 55.81 98 PRO A C 1
ATOM 756 O O . PRO A 1 98 ? 21.537 14.000 -17.437 1.00 55.81 98 PRO A O 1
ATOM 759 N N . VAL A 1 99 ? 21.184 11.821 -17.840 1.00 56.66 99 VAL A N 1
ATOM 760 C CA . VAL A 1 99 ? 22.528 11.387 -17.439 1.00 56.66 99 VAL A CA 1
ATOM 761 C C . VAL A 1 99 ? 23.342 11.254 -18.722 1.00 56.66 99 VAL A C 1
ATOM 763 O O . VAL A 1 99 ? 22.999 10.467 -19.601 1.00 56.66 99 VAL A O 1
ATOM 766 N N . SER A 1 100 ? 24.387 12.071 -18.875 1.00 55.34 100 SER A N 1
ATOM 767 C CA . SER A 1 100 ? 25.197 12.148 -20.108 1.00 55.34 100 SER A CA 1
ATOM 768 C C . SER A 1 100 ? 24.389 12.414 -21.393 1.00 55.34 100 SER A C 1
ATOM 770 O O . SER A 1 100 ? 24.700 11.869 -22.449 1.00 55.34 100 SER A O 1
ATOM 772 N N . GLY A 1 101 ? 23.345 13.250 -21.315 1.00 58.88 101 GLY A N 1
ATOM 773 C CA . GLY A 1 101 ? 22.554 13.666 -22.483 1.00 58.88 101 GLY A CA 1
ATOM 774 C C . GLY A 1 101 ? 21.454 12.691 -22.923 1.00 58.88 101 GLY A C 1
ATOM 775 O O . GLY A 1 101 ? 20.857 12.901 -23.975 1.00 58.88 101 GLY A O 1
ATOM 776 N N . TYR A 1 102 ? 21.161 11.653 -22.132 1.00 52.62 102 TYR A N 1
ATOM 777 C CA . TYR A 1 102 ? 20.082 10.698 -22.399 1.00 52.62 102 TYR A CA 1
ATOM 778 C C . TYR A 1 102 ? 19.054 10.689 -21.268 1.00 52.62 102 TYR A C 1
ATOM 780 O O . TYR A 1 102 ? 19.431 10.637 -20.097 1.00 52.62 102 TYR A O 1
ATOM 788 N N . ASP A 1 103 ? 17.768 10.690 -21.624 1.00 57.00 103 ASP A N 1
ATOM 789 C CA . ASP A 1 103 ? 16.662 10.540 -20.673 1.00 57.00 103 ASP A CA 1
ATOM 790 C C . ASP A 1 103 ? 16.789 9.215 -19.901 1.00 57.00 103 ASP A C 1
ATOM 792 O O . ASP A 1 103 ? 17.028 8.165 -20.508 1.00 57.00 103 ASP A O 1
ATOM 796 N N . ASN A 1 104 ? 16.609 9.261 -18.574 1.00 58.09 104 ASN A N 1
ATOM 797 C CA . ASN A 1 104 ? 16.624 8.092 -17.688 1.00 58.09 104 ASN A CA 1
ATOM 798 C C . ASN A 1 104 ? 15.254 7.888 -17.011 1.00 58.09 104 ASN A C 1
ATOM 800 O O . ASN A 1 104 ? 15.121 8.111 -15.803 1.00 58.09 104 ASN A O 1
ATOM 804 N N . PRO A 1 105 ? 14.221 7.507 -17.781 1.00 62.69 105 PRO A N 1
ATOM 805 C CA . PRO A 1 105 ? 12.906 7.256 -17.223 1.00 62.69 105 PRO A CA 1
ATOM 806 C C . PRO A 1 105 ? 12.923 6.022 -16.321 1.00 62.69 105 PRO A C 1
ATOM 808 O O . PRO A 1 105 ? 13.392 4.946 -16.697 1.00 62.69 105 PRO A O 1
ATOM 811 N N . VAL A 1 106 ? 12.351 6.163 -15.129 1.00 65.00 106 VAL A N 1
ATOM 812 C CA . VAL A 1 106 ? 12.138 5.040 -14.216 1.00 65.00 106 VAL A CA 1
ATOM 813 C C . VAL A 1 106 ? 10.853 4.346 -14.639 1.00 65.00 106 VAL A C 1
ATOM 815 O O . VAL A 1 106 ? 9.745 4.833 -14.399 1.00 65.00 106 VAL A O 1
ATOM 818 N N . PHE A 1 107 ? 10.999 3.212 -15.316 1.00 69.62 107 PHE A N 1
ATOM 819 C CA . PHE A 1 107 ? 9.863 2.435 -15.789 1.00 69.62 107 PHE A CA 1
ATOM 820 C C . PHE A 1 107 ? 9.234 1.606 -14.673 1.00 69.62 107 PHE A C 1
ATOM 822 O O . PHE A 1 107 ? 9.913 1.097 -13.779 1.00 69.62 107 PHE A O 1
ATOM 829 N N . PHE A 1 108 ? 7.923 1.399 -14.783 1.00 75.50 108 PHE A N 1
ATOM 830 C CA . PHE A 1 108 ? 7.248 0.353 -14.031 1.00 75.50 108 PHE A CA 1
ATOM 831 C C . PHE A 1 108 ? 7.665 -1.011 -14.603 1.00 75.50 108 PHE A C 1
ATOM 833 O O . PHE A 1 108 ? 7.200 -1.427 -15.664 1.00 75.50 108 PHE A O 1
ATOM 840 N N . SER A 1 109 ? 8.609 -1.663 -13.930 1.00 84.38 109 SER A N 1
ATOM 841 C CA . SER A 1 109 ? 9.212 -2.940 -14.317 1.00 84.38 109 SER A CA 1
ATOM 842 C C . SER A 1 109 ? 8.613 -4.116 -13.531 1.00 84.38 109 SER A C 1
ATOM 844 O O . SER A 1 109 ? 7.859 -3.935 -12.574 1.00 84.38 109 SER A O 1
ATOM 846 N N . ALA A 1 110 ? 9.020 -5.341 -13.873 1.00 86.25 110 ALA A N 1
ATOM 847 C CA . ALA A 1 110 ? 8.696 -6.533 -13.087 1.00 86.25 110 ALA A CA 1
ATOM 848 C C . ALA A 1 110 ? 9.136 -6.399 -11.611 1.00 86.25 110 ALA A C 1
ATOM 850 O O . ALA A 1 110 ? 8.425 -6.824 -10.702 1.00 86.25 110 ALA A O 1
ATOM 851 N N . THR A 1 111 ? 10.268 -5.733 -11.348 1.00 90.19 111 THR A N 1
ATOM 852 C CA . THR A 1 111 ? 10.749 -5.483 -9.980 1.00 90.19 111 THR A CA 1
ATOM 853 C C . THR A 1 111 ? 9.834 -4.520 -9.209 1.00 90.19 111 THR A C 1
ATOM 855 O O . THR A 1 111 ? 9.632 -4.705 -8.010 1.00 90.19 111 THR A O 1
ATOM 858 N N . ALA A 1 112 ? 9.179 -3.568 -9.885 1.00 90.50 112 ALA A N 1
ATOM 859 C CA . ALA A 1 112 ? 8.159 -2.710 -9.274 1.00 90.50 112 ALA A CA 1
ATOM 860 C C . ALA A 1 112 ? 6.892 -3.487 -8.860 1.00 90.50 112 ALA A C 1
ATOM 862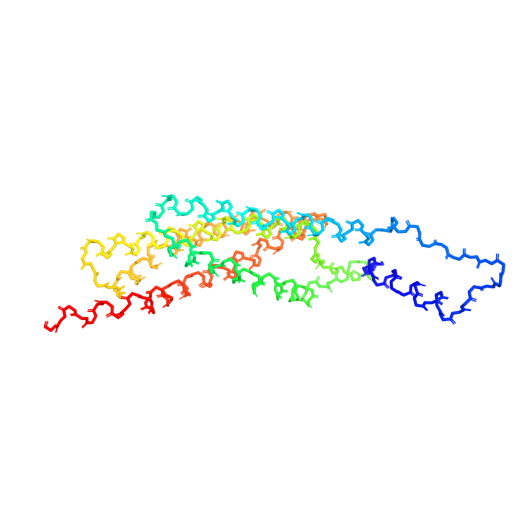 O O . ALA A 1 112 ? 6.302 -3.191 -7.821 1.00 90.50 112 ALA A O 1
ATOM 863 N N . MET A 1 113 ? 6.489 -4.520 -9.614 1.00 91.81 113 MET A N 1
ATOM 864 C CA . MET A 1 113 ? 5.387 -5.405 -9.200 1.00 91.81 113 MET A CA 1
ATOM 865 C C . MET A 1 113 ? 5.739 -6.197 -7.938 1.00 91.81 113 MET A C 1
ATOM 867 O O . MET A 1 113 ? 4.903 -6.332 -7.049 1.00 91.81 113 MET A O 1
ATOM 871 N N . ILE A 1 114 ? 6.983 -6.668 -7.817 1.00 92.81 114 ILE A N 1
ATOM 872 C CA . ILE A 1 114 ? 7.458 -7.331 -6.593 1.00 92.81 114 ILE A CA 1
ATOM 873 C C . ILE A 1 114 ? 7.366 -6.373 -5.398 1.00 92.81 114 ILE A C 1
ATOM 875 O O . ILE A 1 114 ? 6.860 -6.752 -4.341 1.00 92.81 114 ILE A O 1
ATOM 879 N N . GLY A 1 115 ? 7.788 -5.116 -5.568 1.00 92.31 115 GLY A N 1
ATOM 880 C CA . GLY A 1 115 ? 7.661 -4.101 -4.521 1.00 92.31 115 GLY A CA 1
ATOM 881 C C . GLY A 1 115 ? 6.207 -3.807 -4.135 1.00 92.31 115 GLY A C 1
ATOM 882 O O . GLY A 1 115 ? 5.904 -3.677 -2.951 1.00 92.31 115 GLY A O 1
ATOM 883 N N . MET A 1 116 ? 5.281 -3.808 -5.095 1.00 92.44 116 MET A N 1
ATOM 884 C CA . MET A 1 116 ? 3.840 -3.693 -4.837 1.00 92.44 116 MET A CA 1
ATOM 885 C C . MET A 1 116 ? 3.281 -4.886 -4.042 1.00 92.44 116 MET A C 1
ATOM 887 O O . MET A 1 116 ? 2.506 -4.690 -3.103 1.00 92.44 116 MET A O 1
ATOM 891 N N . ILE A 1 117 ? 3.700 -6.114 -4.370 1.00 93.69 117 ILE A N 1
ATOM 892 C CA . ILE A 1 117 ? 3.335 -7.316 -3.605 1.00 93.69 117 ILE A CA 1
ATOM 893 C C . ILE A 1 117 ? 3.841 -7.178 -2.164 1.00 93.69 117 ILE A C 1
ATOM 895 O O . ILE A 1 117 ? 3.063 -7.341 -1.225 1.00 93.69 117 ILE A O 1
ATOM 899 N N . ALA A 1 118 ? 5.111 -6.814 -1.971 1.00 92.50 118 ALA A N 1
ATOM 900 C CA . ALA A 1 118 ? 5.696 -6.619 -0.643 1.00 92.50 118 ALA A CA 1
ATOM 901 C C . ALA A 1 118 ? 4.976 -5.518 0.156 1.00 92.50 118 ALA A C 1
ATOM 903 O O . ALA A 1 118 ? 4.686 -5.681 1.345 1.00 92.50 118 ALA A O 1
ATOM 904 N N . LEU A 1 119 ? 4.627 -4.415 -0.509 1.00 92.00 119 LEU A N 1
ATOM 905 C CA . LEU A 1 119 ? 3.904 -3.301 0.088 1.00 92.00 119 LEU A CA 1
ATOM 906 C C . LEU A 1 119 ? 2.528 -3.711 0.615 1.00 92.00 119 LEU A C 1
ATOM 908 O O . LEU A 1 119 ? 2.127 -3.229 1.674 1.00 92.00 119 LEU A O 1
ATOM 912 N N . SER A 1 120 ? 1.816 -4.606 -0.077 1.00 92.06 120 SER A N 1
ATOM 913 C CA . SER A 1 120 ? 0.491 -5.060 0.362 1.00 92.06 120 SER A CA 1
ATOM 914 C C . SER A 1 120 ? 0.511 -5.584 1.806 1.00 92.06 120 SER A C 1
ATOM 916 O O . SER A 1 120 ? -0.349 -5.215 2.603 1.00 92.06 120 SER A O 1
ATOM 918 N N . GLY A 1 121 ? 1.555 -6.327 2.192 1.00 90.88 121 GLY A N 1
ATOM 919 C CA . GLY A 1 121 ? 1.737 -6.819 3.558 1.00 90.88 121 GLY A CA 1
ATOM 920 C C . GLY A 1 121 ? 2.041 -5.714 4.575 1.00 90.88 121 GLY A C 1
ATOM 921 O O . GLY A 1 121 ? 1.511 -5.736 5.686 1.00 90.88 121 GLY A O 1
ATOM 922 N N . ILE A 1 122 ? 2.856 -4.721 4.201 1.00 90.31 122 ILE A N 1
ATOM 923 C CA . ILE A 1 122 ? 3.163 -3.560 5.058 1.00 90.31 122 ILE A CA 1
ATOM 924 C C . ILE A 1 122 ? 1.883 -2.765 5.344 1.00 90.31 122 ILE A C 1
ATOM 926 O O . ILE A 1 122 ? 1.602 -2.399 6.485 1.00 90.31 122 ILE A O 1
ATOM 930 N N . VAL A 1 123 ? 1.077 -2.533 4.312 1.00 90.25 123 VAL A N 1
ATOM 931 C CA . VAL A 1 123 ? -0.155 -1.745 4.414 1.00 90.25 123 VAL A CA 1
ATOM 932 C C . VAL A 1 123 ? -1.216 -2.476 5.226 1.00 90.25 123 VAL A C 1
ATOM 934 O O . VAL A 1 123 ? -1.835 -1.877 6.105 1.00 90.25 123 VAL A O 1
ATOM 937 N N . VAL A 1 124 ? -1.364 -3.784 5.010 1.00 91.94 124 VAL A N 1
ATOM 938 C CA . VAL A 1 124 ? -2.253 -4.639 5.805 1.00 91.94 124 VAL A CA 1
ATOM 939 C C . VAL A 1 124 ? -1.856 -4.632 7.279 1.00 91.94 124 VAL A C 1
ATOM 941 O O . VAL A 1 124 ? -2.727 -4.487 8.133 1.00 91.94 124 VAL A O 1
ATOM 944 N N . ARG A 1 125 ? -0.554 -4.710 7.588 1.00 89.81 125 ARG A N 1
ATOM 945 C CA . ARG A 1 125 ? -0.044 -4.626 8.966 1.00 89.81 125 ARG A CA 1
ATOM 946 C C . ARG A 1 125 ? -0.439 -3.313 9.643 1.00 89.81 125 ARG A C 1
ATOM 948 O O . ARG A 1 125 ? -0.861 -3.325 10.794 1.00 89.81 125 ARG A O 1
ATOM 955 N N . ASN A 1 126 ? -0.324 -2.184 8.949 1.00 88.12 126 ASN A N 1
ATOM 956 C CA . ASN A 1 126 ? -0.695 -0.889 9.524 1.00 88.12 126 ASN A CA 1
ATOM 957 C C . ASN A 1 126 ? -2.213 -0.779 9.741 1.00 88.12 126 ASN A C 1
ATOM 959 O O . ASN A 1 126 ? -2.663 -0.271 10.769 1.00 88.12 126 ASN A O 1
ATOM 963 N N . ALA A 1 127 ? -3.000 -1.294 8.796 1.00 89.12 127 ALA A N 1
ATOM 964 C CA . ALA A 1 127 ? -4.456 -1.269 8.844 1.00 89.12 127 ALA A CA 1
ATOM 965 C C . ALA A 1 127 ? -5.040 -2.170 9.947 1.00 89.12 127 ALA A C 1
ATOM 967 O O . ALA A 1 127 ? -5.901 -1.713 10.700 1.00 89.12 127 ALA A O 1
ATOM 968 N N . ILE A 1 128 ? -4.559 -3.413 10.085 1.00 90.94 128 ILE A N 1
ATOM 969 C CA . ILE A 1 128 ? -5.056 -4.352 11.105 1.00 90.94 128 ILE A CA 1
ATOM 970 C C . ILE A 1 128 ? -4.797 -3.826 12.521 1.00 90.94 128 ILE A C 1
ATOM 972 O O . ILE A 1 128 ? -5.705 -3.782 13.343 1.00 90.94 128 ILE A O 1
ATOM 976 N N . ILE A 1 129 ? -3.597 -3.297 12.767 1.00 89.25 129 ILE A N 1
ATOM 977 C CA . ILE A 1 129 ? -3.180 -2.747 14.061 1.00 89.25 129 ILE A CA 1
ATOM 978 C C . ILE A 1 129 ? -4.059 -1.560 14.496 1.00 89.25 129 ILE A C 1
ATOM 980 O O . ILE A 1 129 ? -4.347 -1.401 15.690 1.00 89.25 129 ILE A O 1
ATOM 984 N N . LEU A 1 130 ? -4.460 -0.708 13.544 1.00 87.88 130 LEU A N 1
ATOM 985 C CA . LEU A 1 130 ? -5.377 0.408 13.783 1.00 87.88 130 LEU A CA 1
ATOM 986 C C . LEU A 1 130 ? -6.787 -0.104 14.091 1.00 87.88 130 LEU A C 1
ATOM 988 O O . LEU A 1 130 ? -7.390 0.302 15.080 1.00 87.88 130 LEU A O 1
ATOM 992 N N . ILE A 1 131 ? -7.283 -1.029 13.272 1.00 88.38 131 ILE A N 1
ATOM 993 C CA . ILE A 1 131 ? -8.605 -1.634 13.422 1.00 88.38 131 ILE A CA 1
ATOM 994 C C . ILE A 1 131 ? -8.761 -2.366 14.756 1.00 88.38 131 ILE A C 1
ATOM 996 O O . ILE A 1 131 ? -9.788 -2.211 15.418 1.00 88.38 131 ILE A O 1
ATOM 1000 N N . ASP A 1 132 ? -7.759 -3.127 15.181 1.00 89.19 132 ASP A N 1
ATOM 1001 C CA . ASP A 1 132 ? -7.821 -3.855 16.445 1.00 89.19 132 ASP A CA 1
ATOM 1002 C C . ASP A 1 132 ? -7.830 -2.909 17.642 1.00 89.19 132 ASP A C 1
ATOM 1004 O O . ASP A 1 132 ? -8.552 -3.149 18.608 1.00 89.19 132 ASP A O 1
ATOM 1008 N N . PHE A 1 133 ? -7.111 -1.785 17.561 1.00 87.38 133 PHE A N 1
ATOM 1009 C CA . PHE A 1 133 ? -7.164 -0.763 18.606 1.00 87.38 133 PHE A CA 1
ATOM 1010 C C . PHE A 1 133 ? -8.556 -0.118 18.692 1.00 87.38 133 PHE A C 1
ATOM 1012 O O . PHE A 1 133 ? -9.083 0.049 19.794 1.00 87.38 133 PHE A O 1
ATOM 1019 N N . ILE A 1 134 ? -9.187 0.161 17.543 1.00 87.06 134 ILE A N 1
ATOM 1020 C CA . ILE A 1 134 ? -10.564 0.673 17.478 1.00 87.06 134 ILE A CA 1
ATOM 1021 C C . ILE A 1 134 ? -11.528 -0.339 18.110 1.00 87.06 134 ILE A C 1
ATOM 1023 O O . ILE A 1 134 ? -12.328 0.021 18.971 1.00 87.06 134 ILE A O 1
ATOM 1027 N N . ARG A 1 135 ? -11.439 -1.620 17.730 1.00 87.06 135 ARG A N 1
ATOM 1028 C CA . ARG A 1 135 ? -12.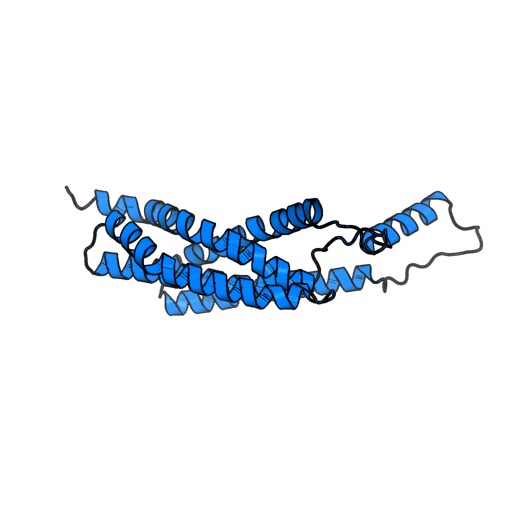303 -2.683 18.270 1.00 87.06 135 ARG A CA 1
ATOM 1029 C C . ARG A 1 135 ? -12.126 -2.857 19.772 1.00 87.06 135 ARG A C 1
ATOM 1031 O O . ARG A 1 135 ? -13.124 -3.002 20.472 1.00 87.06 135 ARG A O 1
ATOM 1038 N N . ASN A 1 136 ? -10.891 -2.852 20.263 1.00 88.12 136 ASN A N 1
ATOM 1039 C CA . ASN A 1 136 ? -10.616 -2.978 21.691 1.00 88.12 136 ASN A CA 1
ATOM 1040 C C . ASN A 1 136 ? -11.150 -1.768 22.465 1.00 88.12 136 ASN A C 1
ATOM 1042 O O . ASN A 1 136 ? -11.844 -1.956 23.456 1.00 88.12 136 ASN A O 1
ATOM 1046 N N . SER A 1 137 ? -10.970 -0.554 21.941 1.00 86.69 137 SER A N 1
ATOM 1047 C CA . SER A 1 137 ? -11.535 0.666 22.533 1.00 86.69 137 SER A CA 1
ATOM 1048 C C . SER A 1 137 ? -13.069 0.626 22.611 1.00 86.69 137 SER A C 1
ATOM 1050 O O . SER A 1 137 ? -13.650 1.018 23.619 1.00 86.69 137 SER A O 1
ATOM 1052 N N . ILE A 1 138 ? -13.742 0.105 21.578 1.00 85.69 138 ILE A N 1
ATOM 1053 C CA . ILE A 1 138 ? -15.204 -0.079 21.590 1.00 85.69 138 ILE A CA 1
ATOM 1054 C C . ILE A 1 138 ? -15.618 -1.152 22.609 1.00 85.69 138 ILE A C 1
ATOM 1056 O O . ILE A 1 138 ? -16.612 -0.980 23.309 1.00 85.69 138 ILE A O 1
ATOM 1060 N N . LYS A 1 139 ? -14.864 -2.256 22.724 1.00 86.69 139 LYS A N 1
ATOM 1061 C CA . LYS A 1 139 ? -15.119 -3.305 23.732 1.00 86.69 139 LYS A CA 1
ATOM 1062 C C . LYS A 1 139 ? -14.959 -2.795 25.165 1.00 86.69 139 LYS A C 1
ATOM 1064 O O . LYS A 1 139 ? -15.660 -3.271 26.048 1.00 86.69 139 LYS A O 1
ATOM 1069 N N . GLU A 1 140 ? -14.078 -1.824 25.382 1.00 87.62 140 GLU A N 1
ATOM 1070 C CA . GLU A 1 140 ? -13.914 -1.109 26.654 1.00 87.62 140 GLU A CA 1
ATOM 1071 C C . GLU A 1 140 ? -15.061 -0.119 26.943 1.00 87.62 140 GLU A C 1
ATOM 1073 O O . GLU A 1 140 ? -15.056 0.549 27.973 1.00 87.62 140 GLU A O 1
ATOM 1078 N N . GLY A 1 141 ? -16.058 -0.021 26.055 1.00 85.19 141 GLY A N 1
ATOM 1079 C CA . GLY A 1 141 ? -17.240 0.822 26.228 1.00 85.19 141 GLY A CA 1
ATOM 1080 C C . GLY A 1 141 ? -17.069 2.262 25.744 1.00 85.19 141 GLY A C 1
ATOM 1081 O O . GLY A 1 141 ? -17.955 3.082 25.976 1.00 85.19 141 GLY A O 1
ATOM 1082 N N . LYS A 1 142 ? -15.961 2.599 25.068 1.00 84.19 142 LYS A N 1
ATOM 1083 C CA . LYS A 1 142 ? -15.764 3.947 24.517 1.00 84.19 142 LYS A CA 1
ATOM 1084 C C . LYS A 1 142 ? -16.701 4.189 23.337 1.00 84.19 142 LYS A C 1
ATOM 1086 O O . LYS A 1 142 ? -16.914 3.315 22.494 1.00 84.19 142 LYS A O 1
ATOM 1091 N N . GLU A 1 143 ? -17.203 5.417 23.238 1.00 87.06 143 GLU A N 1
ATOM 1092 C CA . GLU A 1 143 ? -17.953 5.870 22.070 1.00 87.06 143 GLU A CA 1
ATOM 1093 C C . GLU A 1 143 ? -17.091 5.736 20.805 1.00 87.06 143 GLU A C 1
ATOM 1095 O O . GLU A 1 143 ? -15.895 6.043 20.816 1.00 87.06 143 GLU A O 1
ATOM 1100 N N . LEU A 1 144 ? -17.703 5.314 19.694 1.00 81.56 144 LEU A N 1
ATOM 1101 C CA . LEU A 1 144 ? -17.026 5.082 18.415 1.00 81.56 144 LEU A CA 1
ATOM 1102 C C . LEU A 1 144 ? -16.132 6.255 17.997 1.00 81.56 144 LEU A C 1
ATOM 1104 O O . LEU A 1 144 ? -14.995 6.059 17.574 1.00 81.56 144 LEU A O 1
ATOM 1108 N N . ARG A 1 145 ? -16.628 7.485 18.150 1.00 82.69 145 ARG A N 1
ATOM 1109 C CA . ARG A 1 145 ? -15.895 8.696 17.776 1.00 82.69 145 ARG A CA 1
ATOM 1110 C C . ARG A 1 145 ? -14.628 8.890 18.612 1.00 82.69 145 ARG A C 1
ATOM 1112 O O . ARG A 1 145 ? -13.586 9.240 18.060 1.00 82.69 145 ARG A O 1
ATOM 1119 N N . ILE A 1 146 ? -14.710 8.633 19.917 1.00 83.25 146 ILE A N 1
ATOM 1120 C CA . ILE A 1 146 ? -13.576 8.718 20.845 1.00 83.25 146 ILE A CA 1
ATOM 1121 C C . ILE A 1 146 ? -12.567 7.615 20.520 1.00 83.25 146 ILE A C 1
ATOM 1123 O O . ILE A 1 146 ? -11.379 7.897 20.367 1.00 83.25 146 ILE A O 1
ATOM 1127 N N . ALA A 1 147 ? -13.050 6.387 20.310 1.00 84.81 147 ALA A N 1
ATOM 1128 C CA . ALA A 1 147 ? -12.223 5.252 19.923 1.00 84.81 147 ALA A CA 1
ATOM 1129 C C . ALA A 1 147 ? -11.433 5.536 18.636 1.00 84.81 147 ALA A C 1
ATOM 1131 O O . ALA A 1 147 ? -10.230 5.291 18.594 1.00 84.81 147 ALA A O 1
ATOM 1132 N N . LEU A 1 148 ? -12.064 6.098 17.600 1.00 84.88 148 LEU A N 1
ATOM 1133 C CA . LEU A 1 148 ? -11.399 6.439 16.337 1.00 84.88 148 LEU A CA 1
ATOM 1134 C C . LEU A 1 148 ? -10.289 7.487 16.514 1.00 84.88 148 LEU A C 1
ATOM 1136 O O . LEU A 1 148 ? -9.193 7.315 15.975 1.00 84.88 148 LEU A O 1
ATOM 1140 N N . LEU A 1 149 ? -10.554 8.551 17.280 1.00 85.00 149 LEU A N 1
ATOM 1141 C CA . LEU A 1 149 ? -9.587 9.625 17.527 1.00 85.00 149 LEU A CA 1
ATOM 1142 C C . LEU A 1 149 ? -8.378 9.132 18.331 1.00 85.00 149 LEU A C 1
ATOM 1144 O O . LEU A 1 149 ? -7.233 9.383 17.949 1.00 85.00 149 LEU A O 1
ATOM 1148 N N . GLU A 1 150 ? -8.623 8.398 19.414 1.00 85.38 150 GLU A N 1
ATOM 1149 C CA . GLU A 1 150 ? -7.573 7.879 20.290 1.00 85.38 150 GLU A CA 1
ATOM 1150 C C . GLU A 1 150 ? -6.716 6.828 19.572 1.00 85.38 150 GLU A C 1
ATOM 1152 O O . GLU A 1 150 ? -5.485 6.899 19.606 1.00 85.38 150 GLU A O 1
ATOM 1157 N N . SER A 1 151 ? -7.355 5.918 18.826 1.00 83.00 151 SER A N 1
ATOM 1158 C CA . SER A 1 151 ? -6.658 4.917 18.009 1.00 83.00 151 SER A CA 1
ATOM 1159 C C . SER A 1 151 ? -5.720 5.570 16.998 1.00 83.00 151 SER A C 1
ATOM 1161 O O . SER A 1 151 ? -4.566 5.159 16.860 1.00 83.00 151 SER A O 1
ATOM 1163 N N . GLY A 1 152 ? -6.195 6.610 16.305 1.00 83.19 152 GLY A N 1
ATOM 1164 C CA . GLY A 1 152 ? -5.386 7.360 15.349 1.00 83.19 152 GLY A CA 1
ATOM 1165 C C . GLY A 1 152 ? -4.183 8.028 16.016 1.00 83.19 152 GLY A C 1
ATOM 1166 O O . GLY A 1 152 ? -3.056 7.878 15.543 1.00 83.19 152 GLY A O 1
ATOM 1167 N N . ALA A 1 153 ? -4.397 8.706 17.146 1.00 84.81 153 ALA A N 1
ATOM 1168 C CA . ALA A 1 153 ? -3.345 9.420 17.867 1.00 84.81 153 ALA A CA 1
ATOM 1169 C C . ALA A 1 153 ? -2.247 8.484 18.401 1.00 84.81 153 ALA A C 1
ATOM 1171 O O . ALA A 1 153 ? -1.056 8.764 18.237 1.00 84.81 153 ALA A O 1
ATOM 1172 N N . VAL A 1 154 ? -2.631 7.348 18.992 1.00 86.38 154 VAL A N 1
ATOM 1173 C CA . VAL A 1 154 ? -1.686 6.377 19.566 1.00 86.38 154 VAL A CA 1
ATOM 1174 C C . VAL A 1 154 ? -0.884 5.665 18.475 1.00 86.38 154 VAL A C 1
ATOM 1176 O O . VAL A 1 154 ? 0.309 5.405 18.646 1.00 86.38 154 VAL A O 1
ATOM 1179 N N . ARG A 1 155 ? -1.504 5.364 17.328 1.00 87.31 155 ARG A N 1
ATOM 1180 C CA . ARG A 1 155 ? -0.849 4.624 16.239 1.00 87.31 155 ARG A CA 1
ATOM 1181 C C . ARG A 1 155 ? -0.036 5.498 15.293 1.00 87.31 155 ARG A C 1
ATOM 1183 O O . ARG A 1 155 ? 0.859 4.972 14.635 1.00 87.31 155 ARG A O 1
ATOM 1190 N N . PHE A 1 156 ? -0.279 6.806 15.254 1.00 85.38 156 PHE A N 1
ATOM 1191 C CA . PHE A 1 156 ? 0.408 7.707 14.328 1.00 85.38 156 PHE A CA 1
ATOM 1192 C C . PHE A 1 156 ? 1.931 7.633 14.436 1.00 85.38 156 PHE A C 1
ATOM 1194 O O . PHE A 1 156 ? 2.617 7.443 13.434 1.00 85.38 156 PHE A O 1
ATOM 1201 N N . ARG A 1 157 ? 2.466 7.736 15.660 1.00 89.50 157 ARG A N 1
ATOM 1202 C CA . ARG A 1 157 ? 3.916 7.718 15.895 1.00 89.50 157 ARG A CA 1
ATOM 1203 C C . ARG A 1 157 ? 4.551 6.389 15.453 1.00 89.50 157 ARG A C 1
ATOM 1205 O O . ARG A 1 157 ? 5.481 6.446 14.652 1.00 89.50 157 ARG A O 1
ATOM 1212 N N . PRO A 1 158 ? 4.061 5.208 15.890 1.00 89.06 158 PRO A N 1
ATOM 1213 C CA . PRO A 1 158 ? 4.560 3.928 15.389 1.00 89.06 158 PRO A CA 1
ATOM 1214 C C . PRO A 1 158 ? 4.499 3.784 13.863 1.00 89.06 158 PRO A C 1
ATOM 1216 O O . PRO A 1 158 ? 5.487 3.374 13.260 1.00 89.06 158 PRO A O 1
ATOM 1219 N N . ILE A 1 159 ? 3.375 4.153 13.235 1.00 89.38 159 ILE A N 1
ATOM 1220 C CA . ILE A 1 159 ? 3.194 4.021 11.781 1.00 89.38 159 ILE A CA 1
ATOM 1221 C C . ILE A 1 159 ? 4.192 4.912 11.033 1.00 89.38 159 ILE A C 1
ATOM 1223 O O . ILE A 1 159 ? 4.838 4.446 10.097 1.00 89.38 159 ILE A O 1
ATOM 1227 N N . LEU A 1 160 ? 4.372 6.163 11.469 1.00 89.50 160 LEU A N 1
ATOM 1228 C CA . LEU A 1 160 ? 5.357 7.068 10.875 1.00 89.50 160 LEU A CA 1
ATOM 1229 C C . LEU A 1 160 ? 6.792 6.570 11.037 1.00 89.50 160 LEU A C 1
ATOM 1231 O O . LEU A 1 160 ? 7.581 6.712 10.108 1.00 89.50 160 LEU A O 1
ATOM 1235 N N . LEU A 1 161 ? 7.137 5.983 12.186 1.00 91.94 161 LEU A N 1
ATOM 1236 C CA . LEU A 1 161 ? 8.469 5.417 12.403 1.00 91.94 161 LEU A CA 1
ATOM 1237 C C . LEU A 1 161 ? 8.725 4.245 11.456 1.00 91.94 161 LEU A C 1
ATOM 1239 O O . LEU A 1 161 ? 9.749 4.226 10.783 1.00 91.94 161 LEU A O 1
ATOM 1243 N N . THR A 1 162 ? 7.778 3.307 11.341 1.00 90.12 162 THR A N 1
ATOM 1244 C CA . THR A 1 162 ? 7.901 2.185 10.398 1.00 90.12 162 THR A CA 1
ATOM 1245 C C . THR A 1 162 ? 7.989 2.677 8.955 1.00 90.12 162 THR A C 1
ATOM 1247 O O . THR A 1 162 ? 8.883 2.254 8.224 1.00 90.12 162 THR A O 1
ATOM 1250 N N . ALA A 1 163 ? 7.117 3.609 8.557 1.00 88.62 163 ALA A N 1
ATOM 1251 C CA . ALA A 1 163 ? 7.155 4.207 7.229 1.00 88.62 163 ALA A CA 1
ATOM 1252 C C . ALA A 1 163 ? 8.508 4.884 6.967 1.00 88.62 163 ALA A C 1
ATOM 1254 O O . ALA A 1 163 ? 9.152 4.588 5.966 1.00 88.62 163 ALA A O 1
ATOM 1255 N N . GLY A 1 164 ? 8.985 5.720 7.891 1.00 91.25 164 GLY A N 1
ATOM 1256 C CA . GLY A 1 164 ? 10.271 6.406 7.794 1.00 91.25 164 GLY A CA 1
ATOM 1257 C C . GLY A 1 164 ? 11.452 5.444 7.669 1.00 91.25 164 GLY A C 1
ATOM 1258 O O . GLY A 1 164 ? 12.287 5.616 6.784 1.00 91.25 164 GLY A O 1
ATOM 1259 N N . THR A 1 165 ? 11.498 4.388 8.486 1.00 92.50 165 THR A N 1
ATOM 1260 C CA . THR A 1 165 ? 12.540 3.355 8.394 1.00 92.50 165 THR A CA 1
ATOM 1261 C C . THR A 1 165 ? 12.517 2.650 7.040 1.00 92.50 165 THR A C 1
ATOM 1263 O O . THR A 1 165 ? 13.565 2.491 6.416 1.00 92.50 165 THR A O 1
ATOM 1266 N N . SER A 1 166 ? 11.338 2.259 6.549 1.00 90.62 166 SER A N 1
ATOM 1267 C CA . SER A 1 166 ? 11.215 1.624 5.236 1.00 90.62 166 SER A CA 1
ATOM 1268 C C . SER A 1 166 ? 11.604 2.569 4.101 1.00 90.62 166 SER A C 1
ATOM 1270 O O . SER A 1 166 ? 12.278 2.137 3.169 1.00 90.62 166 SER A O 1
ATOM 1272 N N . LEU A 1 167 ? 11.230 3.849 4.174 1.00 90.69 167 LEU A N 1
ATOM 1273 C CA . LEU A 1 167 ? 11.636 4.855 3.195 1.00 90.69 167 LEU A CA 1
ATOM 1274 C C . LEU A 1 167 ? 13.160 4.962 3.137 1.00 90.69 167 LEU A C 1
ATOM 1276 O O . LEU A 1 167 ? 13.736 4.764 2.072 1.00 90.69 167 LEU A O 1
ATOM 1280 N N . LEU A 1 168 ? 13.813 5.179 4.282 1.00 91.75 168 LEU A N 1
ATOM 1281 C CA . LEU A 1 168 ? 15.270 5.305 4.366 1.00 91.75 168 LEU A CA 1
ATOM 1282 C C . LEU A 1 168 ? 15.998 4.050 3.863 1.00 91.75 168 LEU A C 1
ATOM 1284 O O . LEU A 1 168 ? 16.980 4.171 3.134 1.00 91.75 168 LEU A O 1
ATOM 1288 N N . GLY A 1 169 ? 15.499 2.853 4.186 1.00 91.06 169 GLY A N 1
ATOM 1289 C CA . GLY A 1 169 ? 16.074 1.599 3.692 1.00 91.06 169 GLY A CA 1
ATOM 1290 C C . GLY A 1 169 ? 15.976 1.451 2.170 1.00 91.06 169 GLY A C 1
ATOM 1291 O O . GLY A 1 169 ? 16.927 1.014 1.525 1.00 91.06 169 GLY A O 1
ATOM 1292 N N . ASN A 1 170 ? 14.854 1.866 1.576 1.00 91.56 170 ASN A N 1
ATOM 1293 C CA . ASN A 1 170 ? 14.658 1.776 0.130 1.00 91.56 170 ASN A CA 1
ATOM 1294 C C . ASN A 1 170 ? 15.456 2.826 -0.651 1.00 91.56 170 ASN A C 1
ATOM 1296 O O . ASN A 1 170 ? 15.784 2.569 -1.806 1.00 91.56 170 ASN A O 1
ATOM 1300 N N . VAL A 1 171 ? 15.834 3.961 -0.046 1.00 90.00 171 VAL A N 1
ATOM 1301 C CA . VAL A 1 171 ? 16.674 4.976 -0.714 1.00 90.00 171 VAL A CA 1
ATOM 1302 C C . VAL A 1 171 ? 17.978 4.367 -1.236 1.00 90.00 171 VAL A C 1
ATOM 1304 O O . VAL A 1 171 ? 18.368 4.656 -2.362 1.00 90.00 171 VAL A O 1
ATOM 1307 N N . VAL A 1 172 ? 18.625 3.467 -0.492 1.00 90.00 172 VAL A N 1
ATOM 1308 C CA . VAL A 1 172 ? 19.872 2.828 -0.956 1.00 90.00 172 VAL A CA 1
ATOM 1309 C C . VAL A 1 172 ? 19.627 1.939 -2.180 1.00 90.00 172 VAL A C 1
ATOM 1311 O O . VAL A 1 172 ? 20.429 1.927 -3.107 1.00 90.00 172 VAL A O 1
ATOM 1314 N N . ILE A 1 173 ? 18.483 1.253 -2.226 1.00 89.25 173 ILE A N 1
ATOM 1315 C CA . ILE A 1 173 ? 18.092 0.381 -3.343 1.00 89.25 173 ILE A CA 1
ATOM 1316 C C . ILE A 1 173 ? 17.786 1.208 -4.602 1.00 89.25 173 ILE A C 1
ATOM 1318 O O . ILE A 1 173 ? 18.022 0.737 -5.711 1.00 89.25 173 ILE A O 1
ATOM 1322 N N . THR A 1 174 ? 17.327 2.462 -4.461 1.00 86.25 174 THR A N 1
ATOM 1323 C CA . THR A 1 174 ? 17.088 3.339 -5.626 1.00 86.25 174 THR A CA 1
ATOM 1324 C C . THR A 1 174 ? 18.345 3.628 -6.450 1.00 86.25 174 THR A C 1
ATOM 1326 O O . THR A 1 174 ? 18.220 3.994 -7.616 1.00 86.25 174 THR A O 1
ATOM 1329 N N . LEU A 1 175 ? 19.539 3.454 -5.869 1.00 85.44 175 LEU A N 1
ATOM 1330 C CA . LEU A 1 175 ? 20.818 3.653 -6.554 1.00 85.44 175 LEU A CA 1
ATOM 1331 C C . LEU A 1 175 ? 21.138 2.526 -7.547 1.00 85.44 175 LEU A C 1
ATOM 1333 O O . LEU A 1 175 ? 21.952 2.732 -8.445 1.00 85.44 175 LEU A O 1
ATOM 1337 N N . ASP A 1 176 ? 20.507 1.357 -7.405 1.00 86.44 176 ASP A N 1
ATOM 1338 C CA . ASP A 1 176 ? 20.669 0.237 -8.329 1.00 86.44 176 ASP A CA 1
ATOM 1339 C C . ASP A 1 176 ? 19.661 0.349 -9.492 1.00 86.44 176 ASP A C 1
ATOM 1341 O O . ASP A 1 176 ? 18.448 0.295 -9.259 1.00 86.44 176 ASP A O 1
ATOM 1345 N N . PRO A 1 177 ? 20.111 0.453 -10.757 1.00 80.25 177 PRO A N 1
ATOM 1346 C CA . PRO A 1 177 ? 19.222 0.519 -11.915 1.00 80.25 177 PRO A CA 1
ATOM 1347 C C . PRO A 1 177 ? 18.233 -0.652 -12.019 1.00 80.25 177 PRO A C 1
ATOM 1349 O O . PRO A 1 177 ? 17.102 -0.447 -12.459 1.00 80.25 177 PRO A O 1
ATOM 1352 N N . ILE A 1 178 ? 18.617 -1.857 -11.586 1.00 82.88 178 ILE A N 1
ATOM 1353 C CA . ILE A 1 178 ? 17.813 -3.083 -11.715 1.00 82.88 178 ILE A CA 1
ATOM 1354 C C . ILE A 1 178 ? 16.671 -3.101 -10.685 1.00 82.88 178 ILE A C 1
ATOM 1356 O O . ILE A 1 178 ? 15.527 -3.455 -11.000 1.00 82.88 178 ILE A O 1
ATOM 1360 N N . PHE A 1 179 ? 16.962 -2.681 -9.450 1.00 86.62 179 PHE A N 1
ATOM 1361 C CA . PHE A 1 179 ? 16.008 -2.695 -8.334 1.00 86.62 179 PHE A CA 1
ATOM 1362 C C . PHE A 1 179 ? 15.353 -1.338 -8.053 1.00 86.62 179 PHE A C 1
ATOM 1364 O O . PHE A 1 179 ? 14.456 -1.255 -7.212 1.00 86.62 179 PHE A O 1
ATOM 1371 N N . SER A 1 180 ? 15.718 -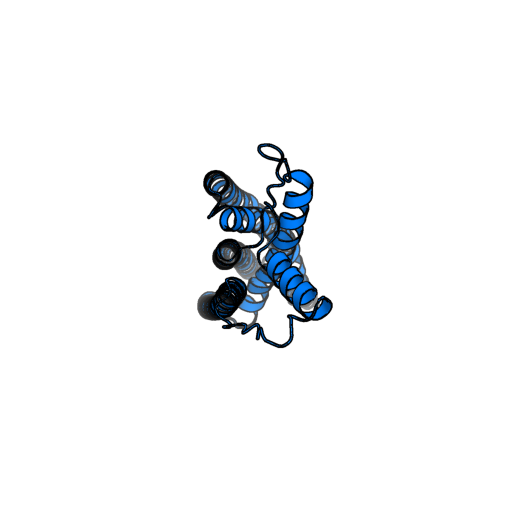0.292 -8.794 1.00 86.75 180 SER A N 1
ATOM 1372 C CA . SER A 1 180 ? 15.142 1.050 -8.667 1.00 86.75 180 SER A CA 1
ATOM 1373 C C . SER A 1 180 ? 13.608 1.051 -8.711 1.00 86.75 180 SER A C 1
ATOM 1375 O O . SER A 1 180 ? 12.966 1.689 -7.875 1.00 86.75 180 SER A O 1
ATOM 1377 N N . GLY A 1 181 ? 13.001 0.278 -9.619 1.00 86.75 181 GLY A N 1
ATOM 1378 C CA . GLY A 1 181 ? 11.545 0.133 -9.721 1.00 86.75 181 GLY A CA 1
ATOM 1379 C C . GLY A 1 181 ? 10.906 -0.461 -8.458 1.00 86.75 181 GLY A C 1
ATOM 1380 O O . GLY A 1 181 ? 9.868 0.022 -8.003 1.00 86.75 181 GLY A O 1
ATOM 1381 N N . LEU A 1 182 ? 11.546 -1.455 -7.836 1.00 92.31 182 LEU A N 1
ATOM 1382 C CA . LEU A 1 182 ? 11.101 -2.019 -6.557 1.00 92.31 182 LEU A CA 1
ATOM 1383 C C . LEU A 1 182 ? 11.107 -0.940 -5.471 1.00 92.31 182 LEU A C 1
ATOM 1385 O O . LEU A 1 182 ? 10.086 -0.715 -4.821 1.00 92.31 182 LEU A O 1
ATOM 1389 N N . ALA A 1 183 ? 12.224 -0.230 -5.324 1.00 91.62 183 ALA A N 1
ATOM 1390 C CA . ALA A 1 183 ? 12.403 0.776 -4.284 1.00 91.62 183 ALA A CA 1
ATOM 1391 C C . ALA A 1 183 ? 11.395 1.926 -4.400 1.00 91.62 183 ALA A C 1
ATOM 1393 O O . ALA A 1 183 ? 10.727 2.273 -3.424 1.00 91.62 183 ALA A O 1
ATOM 1394 N N . TRP A 1 184 ? 11.223 2.479 -5.604 1.00 89.94 184 TRP A N 1
ATOM 1395 C CA . TRP A 1 184 ? 10.278 3.570 -5.843 1.00 89.94 184 TRP A CA 1
ATOM 1396 C C . TRP A 1 184 ? 8.823 3.146 -5.635 1.00 89.94 184 TRP A C 1
ATOM 1398 O O . TRP A 1 184 ? 8.042 3.920 -5.081 1.00 89.94 184 TRP A O 1
ATOM 1408 N N . SER A 1 185 ? 8.460 1.909 -5.996 1.00 91.94 185 SER A N 1
ATOM 1409 C CA . SER A 1 185 ? 7.113 1.384 -5.728 1.00 91.94 185 SER A CA 1
ATOM 1410 C C . SER A 1 185 ? 6.809 1.301 -4.234 1.00 91.94 185 SER A C 1
ATOM 1412 O O . SER A 1 185 ? 5.728 1.705 -3.804 1.00 91.94 185 SER A O 1
ATOM 1414 N N . ILE A 1 186 ? 7.781 0.880 -3.422 1.00 92.69 186 ILE A N 1
ATOM 1415 C CA . ILE A 1 186 ? 7.625 0.836 -1.970 1.00 92.69 186 ILE A CA 1
ATOM 1416 C C . ILE A 1 186 ? 7.594 2.255 -1.399 1.00 92.69 186 ILE A C 1
ATOM 1418 O O . ILE A 1 186 ? 6.732 2.548 -0.578 1.00 92.69 186 ILE A O 1
ATOM 1422 N N . ILE A 1 187 ? 8.464 3.162 -1.855 1.00 91.56 187 ILE A N 1
ATOM 1423 C CA . ILE A 1 187 ? 8.529 4.542 -1.351 1.00 91.56 187 ILE A CA 1
ATOM 1424 C C . ILE A 1 187 ? 7.206 5.284 -1.559 1.00 91.56 187 ILE A C 1
ATOM 1426 O O . ILE A 1 187 ? 6.584 5.735 -0.593 1.00 91.56 187 ILE A O 1
ATOM 1430 N N . PHE A 1 188 ? 6.737 5.371 -2.806 1.00 90.62 188 PHE A N 1
ATOM 1431 C CA . PHE A 1 188 ? 5.486 6.066 -3.110 1.00 90.62 188 PHE A CA 1
ATOM 1432 C C . PHE A 1 188 ? 4.280 5.352 -2.516 1.00 90.62 188 PHE A C 1
ATOM 1434 O O . PHE A 1 188 ? 3.353 5.990 -2.014 1.00 90.62 188 PHE A O 1
ATOM 1441 N N . GLY A 1 189 ? 4.310 4.023 -2.533 1.00 90.81 189 GLY A N 1
ATOM 1442 C CA . GLY A 1 189 ? 3.253 3.205 -1.983 1.00 90.81 189 GLY A CA 1
ATOM 1443 C C . GLY A 1 189 ? 3.098 3.356 -0.470 1.00 90.81 189 GLY A C 1
ATOM 1444 O O . GLY A 1 189 ? 1.980 3.544 0.002 1.00 90.81 189 GLY A O 1
ATOM 1445 N N . ILE A 1 190 ? 4.188 3.344 0.304 1.00 91.19 190 ILE A N 1
ATOM 1446 C CA . ILE A 1 190 ? 4.160 3.574 1.758 1.00 91.19 190 ILE A CA 1
ATOM 1447 C C . ILE A 1 190 ? 3.676 4.987 2.057 1.00 91.19 190 ILE A C 1
ATOM 1449 O O . ILE A 1 190 ? 2.813 5.165 2.916 1.00 91.19 190 ILE A O 1
ATOM 1453 N N . PHE A 1 191 ? 4.201 5.984 1.345 1.00 88.62 191 PHE A N 1
ATOM 1454 C CA . PHE A 1 191 ? 3.828 7.374 1.573 1.00 88.62 191 PHE A CA 1
ATOM 1455 C C . PHE A 1 191 ? 2.324 7.594 1.367 1.00 88.62 191 PHE A C 1
ATOM 1457 O O . PHE A 1 191 ? 1.629 8.054 2.274 1.00 88.62 191 PHE A O 1
ATOM 1464 N N . ALA A 1 192 ? 1.798 7.181 0.212 1.00 88.38 192 ALA A N 1
ATOM 1465 C CA . ALA A 1 192 ? 0.379 7.306 -0.090 1.00 88.38 192 ALA A CA 1
ATOM 1466 C C . ALA A 1 192 ? -0.479 6.461 0.858 1.00 88.38 192 ALA A C 1
ATOM 1468 O O . ALA A 1 192 ? -1.435 6.962 1.446 1.00 88.38 192 ALA A O 1
ATOM 1469 N N . SER A 1 193 ? -0.127 5.190 1.053 1.00 85.75 193 SER A N 1
ATOM 1470 C CA . SER A 1 193 ? -0.904 4.279 1.897 1.00 85.75 193 SER A CA 1
ATOM 1471 C C . SER A 1 193 ? -0.963 4.712 3.351 1.00 85.75 193 SER A C 1
ATOM 1473 O O . SER A 1 193 ? -1.990 4.504 3.980 1.00 85.75 193 SER A O 1
ATOM 1475 N N . THR A 1 194 ? 0.082 5.340 3.887 1.00 87.38 194 THR A N 1
ATOM 1476 C CA . THR A 1 194 ? 0.079 5.851 5.262 1.00 87.38 194 THR A CA 1
ATOM 1477 C C . THR A 1 194 ? -0.960 6.958 5.418 1.00 87.38 194 THR A C 1
ATOM 1479 O O . THR A 1 194 ? -1.778 6.908 6.336 1.00 87.38 194 THR A O 1
ATOM 1482 N N . ILE A 1 195 ? -0.986 7.906 4.476 1.00 86.00 195 ILE A N 1
ATOM 1483 C CA . ILE A 1 195 ? -1.966 9.000 4.445 1.00 86.00 195 ILE A CA 1
ATOM 1484 C C . ILE A 1 195 ? -3.382 8.439 4.266 1.00 86.00 195 ILE A C 1
ATOM 1486 O O . ILE A 1 195 ? -4.280 8.754 5.049 1.00 86.00 195 ILE A O 1
ATOM 1490 N N . PHE A 1 196 ? -3.577 7.567 3.272 1.00 84.56 196 PHE A N 1
ATOM 1491 C CA . PHE A 1 196 ? -4.885 6.979 2.990 1.00 84.56 196 PHE A CA 1
ATOM 1492 C C . PHE A 1 196 ? -5.376 6.097 4.136 1.00 84.56 196 PHE A C 1
ATOM 1494 O O . PHE A 1 196 ? -6.512 6.246 4.547 1.00 84.56 196 PHE A O 1
ATOM 1501 N N . THR A 1 197 ? -4.550 5.230 4.715 1.00 82.62 197 THR A N 1
ATOM 1502 C CA . THR A 1 197 ? -4.951 4.337 5.819 1.00 82.62 197 THR A CA 1
ATOM 1503 C C . THR A 1 197 ? -5.421 5.142 7.027 1.00 82.62 197 THR A C 1
ATOM 1505 O O . THR A 1 197 ? -6.454 4.829 7.613 1.00 82.62 197 THR A O 1
ATOM 1508 N N . MET A 1 198 ? -4.698 6.206 7.381 1.00 80.19 198 MET A N 1
ATOM 1509 C CA . MET A 1 198 ? -5.008 6.992 8.572 1.00 80.19 198 MET A CA 1
ATOM 1510 C C . MET A 1 198 ? -6.283 7.831 8.428 1.00 80.19 198 MET A C 1
ATOM 1512 O O . MET A 1 198 ? -6.977 8.052 9.415 1.00 80.19 198 MET A O 1
ATOM 1516 N N . LEU A 1 199 ? -6.610 8.278 7.214 1.00 82.62 199 LEU A N 1
ATOM 1517 C CA . LEU A 1 199 ? -7.826 9.049 6.943 1.00 82.62 199 LEU A CA 1
ATOM 1518 C C . LEU A 1 199 ? -9.013 8.149 6.585 1.00 82.62 199 LEU A C 1
ATOM 1520 O O . LEU A 1 199 ? -10.115 8.325 7.094 1.00 82.62 199 LEU A O 1
ATOM 1524 N N . PHE A 1 200 ? -8.793 7.170 5.715 1.00 82.69 200 PHE A N 1
ATOM 1525 C CA . PHE A 1 200 ? -9.844 6.383 5.083 1.00 82.69 200 PHE A CA 1
ATOM 1526 C C . PHE A 1 200 ? -10.404 5.299 6.003 1.00 82.69 200 PHE A C 1
ATOM 1528 O O . PHE A 1 200 ? -11.618 5.109 6.036 1.00 82.69 200 PHE A O 1
ATOM 1535 N N . ILE A 1 201 ? -9.563 4.619 6.795 1.00 81.62 201 ILE A N 1
ATOM 1536 C CA . ILE A 1 201 ? -10.047 3.569 7.706 1.00 81.62 201 ILE A CA 1
ATOM 1537 C C . ILE A 1 201 ? -11.032 4.131 8.738 1.00 81.62 201 ILE A C 1
ATOM 1539 O O . ILE A 1 201 ? -12.114 3.554 8.857 1.00 81.62 201 ILE A O 1
ATOM 1543 N N . PRO A 1 202 ? -10.752 5.248 9.442 1.00 82.25 202 PRO A N 1
ATOM 1544 C CA . PRO A 1 202 ? -11.727 5.833 10.358 1.00 82.25 202 PRO A CA 1
ATOM 1545 C C . PRO A 1 202 ? -13.049 6.210 9.687 1.00 82.25 202 PRO A C 1
ATOM 1547 O O . PRO A 1 202 ? -14.108 5.989 10.269 1.00 82.25 202 PRO A O 1
ATOM 1550 N N . ILE A 1 203 ? -13.003 6.727 8.454 1.00 84.69 203 ILE A N 1
ATOM 1551 C CA . ILE A 1 203 ? -14.198 7.110 7.690 1.00 84.69 203 ILE A CA 1
ATOM 1552 C C . ILE A 1 203 ? -15.040 5.878 7.346 1.00 84.69 203 ILE A C 1
ATOM 1554 O O . ILE A 1 203 ? -16.237 5.860 7.627 1.00 84.69 203 ILE A O 1
ATOM 1558 N N . VAL A 1 204 ? -14.428 4.835 6.777 1.00 82.69 204 VAL A N 1
ATOM 1559 C CA . VAL A 1 204 ? -15.131 3.593 6.412 1.00 82.69 204 VAL A CA 1
ATOM 1560 C C . VAL A 1 204 ? -15.690 2.905 7.647 1.00 82.69 204 VAL A C 1
ATOM 1562 O O . VAL A 1 204 ? -16.838 2.464 7.647 1.00 82.69 204 VAL A O 1
ATOM 1565 N N . PHE A 1 205 ? -14.904 2.839 8.719 1.00 79.12 205 PHE A N 1
ATOM 1566 C CA . PHE A 1 205 ? -15.346 2.234 9.965 1.00 79.12 205 PHE A CA 1
ATOM 1567 C C . PHE A 1 205 ? -16.536 3.005 10.552 1.00 79.12 205 PHE A C 1
ATOM 1569 O O . PHE A 1 205 ? -17.526 2.388 10.942 1.00 79.12 205 PHE A O 1
ATOM 1576 N N . ASN A 1 206 ? -16.493 4.341 10.556 1.00 82.69 206 ASN A N 1
ATOM 1577 C CA . ASN A 1 206 ? -17.616 5.168 10.995 1.00 82.69 206 ASN A CA 1
ATOM 1578 C C . ASN A 1 206 ? -18.857 4.993 10.108 1.00 82.69 206 ASN A C 1
ATOM 1580 O O . ASN A 1 206 ? -19.967 4.955 10.620 1.00 82.69 206 ASN A O 1
ATOM 1584 N N . LEU A 1 207 ? -18.696 4.840 8.794 1.00 83.75 207 LEU A N 1
ATOM 1585 C CA . LEU A 1 207 ? -19.823 4.633 7.882 1.00 83.75 207 LEU A CA 1
ATOM 1586 C C . LEU A 1 207 ? -20.503 3.270 8.093 1.00 83.75 207 LEU A C 1
ATOM 1588 O O . LEU A 1 207 ? -21.720 3.171 8.001 1.00 83.75 207 LEU A O 1
ATOM 1592 N N . ILE A 1 208 ? -19.733 2.227 8.415 1.00 80.56 208 ILE A N 1
ATOM 1593 C CA . ILE A 1 208 ? -20.262 0.870 8.634 1.00 80.56 208 ILE A CA 1
ATOM 1594 C C . ILE A 1 208 ? -20.835 0.697 10.052 1.00 80.56 208 ILE A C 1
ATOM 1596 O O . ILE A 1 208 ? -21.834 -0.000 10.235 1.00 80.56 208 ILE A O 1
ATOM 1600 N N . TYR A 1 209 ? -20.205 1.296 11.067 1.00 77.44 209 TYR A N 1
ATOM 1601 C CA . TYR A 1 209 ? -20.536 1.061 12.480 1.00 77.44 209 TYR A CA 1
ATOM 1602 C C . TYR A 1 209 ? -21.177 2.262 13.193 1.00 77.44 209 TYR A C 1
ATOM 1604 O O . TYR A 1 209 ? -21.723 2.083 14.282 1.00 77.44 209 TYR A O 1
ATOM 1612 N N . GLY A 1 210 ? -21.172 3.456 12.596 1.00 67.62 210 GLY A N 1
ATOM 1613 C CA . GLY A 1 210 ? -21.699 4.688 13.198 1.00 67.62 210 GLY A CA 1
ATOM 1614 C C . GLY A 1 210 ? -23.214 4.713 13.373 1.00 67.62 210 GLY A C 1
ATOM 1615 O O . GLY A 1 210 ? -23.708 5.345 14.300 1.00 67.62 210 GLY A O 1
ATOM 1616 N N . GLU A 1 211 ? -23.973 3.957 12.576 1.00 58.06 211 GLU A N 1
ATOM 1617 C CA . GLU A 1 211 ? -25.426 3.848 12.781 1.00 58.06 211 GLU A CA 1
ATOM 1618 C C . GLU A 1 211 ? -25.802 3.006 14.011 1.00 58.06 211 GLU A C 1
ATOM 1620 O O . GLU A 1 211 ? -26.899 3.155 14.554 1.00 58.06 211 GLU A O 1
ATOM 1625 N N . LYS A 1 212 ? -24.907 2.129 14.492 1.00 52.75 212 LYS A N 1
ATOM 1626 C CA . LYS A 1 212 ? -25.190 1.276 15.658 1.00 52.75 212 LYS A CA 1
ATOM 1627 C C . LYS A 1 212 ? -25.066 2.015 16.991 1.00 52.75 212 LYS A C 1
ATOM 1629 O O . LYS A 1 212 ? -25.695 1.579 17.947 1.00 52.75 212 LYS A O 1
ATOM 1634 N N . SER A 1 213 ? -24.325 3.124 17.068 1.00 45.84 213 SER A N 1
ATOM 1635 C CA . SER A 1 213 ? -24.207 3.921 18.300 1.00 45.84 213 SER A CA 1
ATOM 1636 C C . SER A 1 213 ? -25.371 4.890 18.522 1.00 45.84 213 SER A C 1
ATOM 1638 O O . SER A 1 213 ? -25.598 5.296 19.652 1.00 45.84 213 SER A O 1
ATOM 1640 N N . VAL A 1 214 ? -26.147 5.223 17.484 1.00 46.50 214 VAL A N 1
ATOM 1641 C CA . VAL A 1 214 ? -27.295 6.151 17.592 1.00 46.50 214 VAL A CA 1
ATOM 1642 C C . VAL A 1 214 ? -28.576 5.447 18.077 1.00 46.50 214 VAL A C 1
ATOM 1644 O O . VAL A 1 214 ? -29.519 6.095 18.519 1.00 46.50 214 VAL A O 1
ATOM 1647 N N . LYS A 1 215 ? -28.638 4.107 18.028 1.00 40.25 215 LYS A N 1
ATOM 1648 C CA . LYS A 1 215 ? -29.837 3.338 18.422 1.00 40.25 215 LYS A CA 1
ATOM 1649 C C . LYS A 1 215 ? -29.888 2.908 19.891 1.00 40.25 215 LYS A C 1
ATOM 1651 O O . LYS A 1 215 ? -30.923 2.394 20.299 1.00 40.25 215 LYS A O 1
ATOM 1656 N N . THR A 1 216 ? -28.837 3.125 20.679 1.00 42.59 216 THR A N 1
ATOM 1657 C CA . THR A 1 216 ? -28.809 2.735 22.106 1.00 42.59 216 THR A CA 1
ATOM 1658 C C . THR A 1 216 ? -29.244 3.870 23.043 1.00 42.59 216 THR A C 1
ATOM 1660 O O . THR A 1 216 ? -29.200 3.714 24.256 1.00 42.59 216 THR A O 1
ATOM 1663 N N . GLU A 1 217 ? -29.679 5.007 22.493 1.00 35.75 217 GLU A N 1
ATOM 1664 C CA . GLU A 1 217 ? -30.078 6.197 23.259 1.00 35.75 217 GLU A CA 1
ATOM 1665 C C . GLU A 1 217 ? -31.575 6.538 23.100 1.00 35.75 217 GLU A C 1
ATOM 1667 O O . GLU A 1 217 ? -31.973 7.703 23.108 1.00 35.75 217 GLU A O 1
ATOM 1672 N N . LYS A 1 218 ? -32.426 5.517 22.940 1.00 34.34 218 LYS A N 1
ATOM 1673 C CA . LYS A 1 218 ? -33.882 5.649 23.092 1.00 34.34 218 LYS A CA 1
ATOM 1674 C C . LYS A 1 218 ? -34.443 4.596 24.027 1.00 34.34 218 LYS A C 1
ATOM 1676 O O . LYS A 1 218 ? -34.087 3.413 23.838 1.00 34.34 218 LYS A O 1
#

pLDDT: mean 81.82, std 12.55, range [34.34, 96.44]